Protein AF-A0A183C3S8-F1 (afdb_monomer)

Structure (mmCIF, N/CA/C/O backbone):
data_AF-A0A183C3S8-F1
#
_entry.id   AF-A0A183C3S8-F1
#
loop_
_atom_site.group_PDB
_atom_site.id
_atom_site.type_symbol
_atom_site.label_atom_id
_atom_site.label_alt_id
_atom_site.label_comp_id
_atom_site.label_asym_id
_atom_site.label_entity_id
_atom_site.label_seq_id
_atom_site.pdbx_PDB_ins_code
_atom_site.Cartn_x
_atom_site.Cartn_y
_atom_site.Cartn_z
_atom_site.occupancy
_atom_site.B_iso_or_equiv
_atom_site.auth_seq_id
_atom_site.auth_comp_id
_atom_site.auth_asym_id
_atom_site.auth_atom_id
_atom_site.pdbx_PDB_model_num
ATOM 1 N N . MET A 1 1 ? -1.248 0.452 21.141 1.00 73.44 1 MET A N 1
ATOM 2 C CA . MET A 1 1 ? -0.220 0.755 22.166 1.00 73.44 1 MET A CA 1
ATOM 3 C C . MET A 1 1 ? 0.643 1.955 21.796 1.00 73.44 1 MET A C 1
ATOM 5 O O . MET A 1 1 ? 0.656 2.902 22.561 1.00 73.44 1 MET A O 1
ATOM 9 N N . ARG A 1 2 ? 1.291 1.990 20.622 1.00 89.81 2 ARG A N 1
ATOM 10 C CA . ARG A 1 2 ? 2.236 3.071 20.275 1.00 89.81 2 ARG A CA 1
ATOM 11 C C . ARG A 1 2 ? 1.658 4.494 20.314 1.00 89.81 2 ARG A C 1
ATOM 13 O O . ARG A 1 2 ? 2.317 5.399 20.800 1.00 89.81 2 ARG A O 1
ATOM 20 N N . LEU A 1 3 ? 0.404 4.687 19.894 1.00 92.38 3 LEU A N 1
ATOM 21 C CA . LEU A 1 3 ? -0.279 5.982 20.038 1.00 92.38 3 LEU A CA 1
ATOM 22 C C . LEU A 1 3 ? -0.430 6.412 21.507 1.00 92.38 3 LEU A C 1
ATOM 24 O O . LEU A 1 3 ? -0.203 7.570 21.836 1.00 92.38 3 LEU A O 1
ATOM 28 N N . ALA A 1 4 ? -0.769 5.475 22.396 1.00 92.44 4 ALA A N 1
ATOM 29 C CA . ALA A 1 4 ? -0.865 5.747 23.827 1.00 92.44 4 ALA A CA 1
ATOM 30 C C . ALA A 1 4 ? 0.505 6.088 24.436 1.00 92.44 4 ALA A C 1
ATOM 32 O O . ALA A 1 4 ? 0.575 6.895 25.357 1.00 92.44 4 ALA A O 1
ATOM 33 N N . GLU A 1 5 ? 1.591 5.504 23.922 1.00 91.81 5 GLU A N 1
ATOM 34 C CA . GLU A 1 5 ? 2.956 5.861 24.326 1.00 91.81 5 GLU A CA 1
ATOM 35 C C . GLU A 1 5 ? 3.331 7.280 23.871 1.00 91.81 5 GLU A C 1
ATOM 37 O O . GLU A 1 5 ? 3.837 8.054 24.681 1.00 91.81 5 GLU A O 1
ATOM 42 N N . GLU A 1 6 ? 3.025 7.655 22.623 1.00 92.81 6 GLU A N 1
ATOM 43 C CA . GLU A 1 6 ? 3.259 9.016 22.103 1.00 92.81 6 GLU A CA 1
ATOM 44 C C . GLU A 1 6 ? 2.486 10.082 22.896 1.00 92.81 6 GLU A C 1
ATOM 46 O O . GLU A 1 6 ? 3.016 11.157 23.180 1.00 92.81 6 GLU A O 1
ATOM 51 N N . LEU A 1 7 ? 1.256 9.764 23.313 1.00 94.25 7 LEU A N 1
ATOM 52 C CA . LEU A 1 7 ? 0.418 10.624 24.157 1.00 94.25 7 LEU A CA 1
ATOM 53 C C . LEU A 1 7 ? 0.738 10.516 25.656 1.00 94.25 7 LEU A C 1
ATOM 55 O O . LEU A 1 7 ? 0.075 11.148 26.470 1.00 94.25 7 LEU A O 1
ATOM 59 N N . LYS A 1 8 ? 1.748 9.723 26.045 1.00 92.88 8 LYS A N 1
ATOM 60 C CA . LYS A 1 8 ? 2.129 9.476 27.450 1.00 92.88 8 LYS A CA 1
ATOM 61 C C . LYS A 1 8 ? 0.983 8.950 28.328 1.00 92.88 8 LYS A C 1
ATOM 63 O O . LYS A 1 8 ? 1.015 9.096 29.546 1.00 92.88 8 LYS A O 1
ATOM 68 N N . CYS A 1 9 ? 0.004 8.293 27.715 1.00 91.06 9 CYS A N 1
ATOM 69 C CA . CYS A 1 9 ? -1.118 7.648 28.391 1.00 91.06 9 CYS A CA 1
ATOM 70 C C . CYS A 1 9 ? -0.810 6.216 28.830 1.00 91.06 9 CYS A C 1
ATOM 72 O O . CYS A 1 9 ? -1.570 5.627 29.592 1.00 91.06 9 CYS A O 1
ATOM 74 N N . PHE A 1 10 ? 0.289 5.633 28.345 1.00 85.81 10 PHE A N 1
ATOM 75 C CA . PHE A 1 10 ? 0.687 4.283 28.715 1.00 85.81 10 PHE A CA 1
ATOM 76 C C . PHE A 1 10 ? 1.585 4.280 29.958 1.00 85.81 10 PHE A C 1
ATOM 78 O O . PHE A 1 10 ? 2.689 4.830 29.939 1.00 85.81 10 PHE A O 1
ATOM 85 N N . ASN A 1 11 ? 1.135 3.621 31.028 1.00 74.44 11 ASN A N 1
ATOM 86 C CA . ASN A 1 11 ? 1.899 3.490 32.263 1.00 74.44 11 ASN A CA 1
ATOM 87 C C . ASN A 1 11 ? 2.559 2.105 32.327 1.00 74.44 11 ASN A C 1
ATOM 89 O O . ASN A 1 11 ? 1.882 1.085 32.362 1.00 74.44 11 ASN A O 1
ATOM 93 N N . ARG A 1 12 ? 3.896 2.048 32.348 1.00 65.31 12 ARG A N 1
ATOM 94 C CA . ARG A 1 12 ? 4.651 0.774 32.355 1.00 65.31 12 ARG A CA 1
ATOM 95 C C . ARG A 1 12 ? 4.640 0.043 33.701 1.00 65.31 12 ARG A C 1
ATOM 97 O O . ARG A 1 12 ? 5.187 -1.052 33.796 1.00 65.31 12 ARG A O 1
ATOM 104 N N . ARG A 1 13 ? 4.092 0.660 34.751 1.00 62.53 13 ARG A N 1
ATOM 105 C CA . ARG A 1 13 ? 3.942 0.048 36.074 1.00 62.53 13 ARG A CA 1
ATOM 106 C C . ARG A 1 13 ? 2.496 -0.422 36.216 1.00 62.53 13 ARG A C 1
ATOM 108 O O . ARG A 1 13 ? 1.649 0.429 36.489 1.00 62.53 13 ARG A O 1
ATOM 115 N N . PRO A 1 14 ? 2.205 -1.718 36.019 1.00 59.47 14 PRO A N 1
ATOM 116 C CA . PRO A 1 14 ? 0.858 -2.217 36.230 1.00 59.47 14 PRO A CA 1
ATOM 117 C C . PRO A 1 14 ? 0.501 -2.020 37.705 1.00 59.47 14 PRO A C 1
ATOM 119 O O . PRO A 1 14 ? 1.239 -2.432 38.605 1.00 59.47 14 PRO A O 1
ATOM 122 N N . SER A 1 15 ? -0.611 -1.333 37.958 1.00 59.09 15 SER A N 1
ATOM 123 C CA . SER A 1 15 ? -1.287 -1.472 39.250 1.00 59.09 15 SER A CA 1
ATOM 124 C C . SER A 1 15 ? -1.858 -2.891 39.332 1.00 59.09 15 SER A C 1
ATOM 126 O O . SER A 1 15 ? -2.007 -3.542 38.303 1.00 59.09 15 SER A O 1
ATOM 128 N N . ALA A 1 16 ? -2.190 -3.389 40.522 1.00 61.88 16 ALA A N 1
ATOM 129 C CA . ALA A 1 16 ? -2.772 -4.723 40.723 1.00 61.88 16 ALA A CA 1
ATOM 130 C C . ALA A 1 16 ? -4.208 -4.878 40.154 1.00 61.88 16 ALA A C 1
ATOM 132 O O . ALA A 1 16 ? -5.024 -5.606 40.716 1.00 61.88 16 ALA A O 1
ATOM 133 N N . ASN A 1 17 ? -4.527 -4.171 39.069 1.00 60.00 17 ASN A N 1
ATOM 134 C CA . ASN A 1 17 ? -5.831 -4.114 38.439 1.00 60.00 17 ASN A CA 1
ATOM 135 C C . ASN A 1 17 ? -5.893 -5.032 37.217 1.00 60.00 17 ASN A C 1
ATOM 137 O O . ASN A 1 17 ? -4.898 -5.340 36.562 1.00 60.00 17 ASN A O 1
ATOM 141 N N . THR A 1 18 ? -7.110 -5.459 36.909 1.00 70.75 18 THR A N 1
ATOM 142 C CA . THR A 1 18 ? -7.441 -6.310 35.768 1.00 70.75 18 THR A CA 1
ATOM 143 C C . THR A 1 18 ? -7.119 -5.594 34.448 1.00 70.75 18 THR A C 1
ATOM 145 O O . THR A 1 18 ? -7.329 -4.391 34.330 1.00 70.75 18 THR A O 1
ATOM 148 N N . PHE A 1 19 ? -6.696 -6.328 33.414 1.00 72.31 19 PHE A N 1
ATOM 149 C CA . PHE A 1 19 ? -6.372 -5.813 32.066 1.00 72.31 19 PHE A CA 1
ATOM 150 C C . PHE A 1 19 ? -7.414 -4.834 31.467 1.00 72.31 19 PHE A C 1
ATOM 152 O O . PHE A 1 19 ? -7.069 -3.892 30.746 1.00 72.31 19 PHE A O 1
ATOM 159 N N . MET A 1 20 ? -8.699 -5.032 31.780 1.00 74.88 20 MET A N 1
ATOM 160 C CA . MET A 1 20 ? -9.782 -4.149 31.329 1.00 74.88 20 MET A CA 1
ATOM 161 C C . MET A 1 20 ? -9.708 -2.750 31.956 1.00 74.88 20 MET A C 1
ATOM 163 O O . MET A 1 20 ? -9.948 -1.763 31.261 1.00 74.88 20 MET A O 1
ATOM 167 N N . ASP A 1 21 ? -9.320 -2.644 33.228 1.00 78.94 21 ASP A N 1
ATOM 168 C CA . ASP A 1 21 ? -9.188 -1.355 33.912 1.00 78.94 21 ASP A CA 1
ATOM 169 C C . ASP A 1 21 ? -8.017 -0.547 33.347 1.00 78.94 21 ASP A C 1
ATOM 171 O O . ASP A 1 21 ? -8.135 0.665 33.168 1.00 78.94 21 ASP A O 1
ATOM 175 N N . GLU A 1 22 ? -6.910 -1.209 32.998 1.00 80.94 22 GLU A N 1
ATOM 176 C CA . GLU A 1 22 ? -5.764 -0.556 32.352 1.00 80.94 22 GLU A CA 1
ATOM 177 C C . GLU A 1 22 ? -6.147 0.016 30.982 1.00 80.94 22 GLU A C 1
ATOM 179 O O . GLU A 1 22 ? -5.831 1.165 30.667 1.00 80.94 22 GLU A O 1
ATOM 184 N N . SER A 1 23 ? -6.899 -0.749 30.185 1.00 85.81 23 SER A N 1
ATOM 185 C CA . SER A 1 23 ? -7.373 -0.299 28.872 1.00 85.81 23 SER A CA 1
ATOM 186 C C . SER A 1 23 ? -8.316 0.903 28.988 1.00 85.81 23 SER A C 1
ATOM 188 O O . SER A 1 23 ? -8.181 1.870 28.236 1.00 85.81 23 SER A O 1
ATOM 190 N N . LEU A 1 24 ? -9.234 0.894 29.961 1.00 88.12 24 LEU A N 1
ATOM 191 C CA . LEU A 1 24 ? -10.144 2.017 30.214 1.00 88.12 24 LEU A CA 1
ATOM 192 C C . LEU A 1 24 ? -9.408 3.275 30.690 1.00 88.12 24 LEU A C 1
ATOM 194 O O . LEU A 1 24 ? -9.767 4.378 30.279 1.00 88.12 24 LEU A O 1
ATOM 198 N N . GLN A 1 25 ? -8.373 3.134 31.521 1.00 88.69 25 GLN A N 1
ATOM 199 C CA . GLN A 1 25 ? -7.540 4.263 31.949 1.00 88.69 25 GLN A CA 1
ATOM 200 C C . GLN A 1 25 ? -6.788 4.888 30.772 1.00 88.69 25 GLN A C 1
ATOM 202 O O . GLN A 1 25 ? -6.803 6.110 30.613 1.00 88.69 25 GLN A O 1
ATOM 207 N N . VAL A 1 26 ? -6.187 4.059 29.912 1.00 90.75 26 VAL A N 1
ATOM 208 C CA . VAL A 1 26 ? -5.515 4.528 28.693 1.00 90.75 26 VAL A CA 1
ATOM 209 C C . VAL A 1 26 ? -6.500 5.264 27.784 1.00 90.75 26 VAL A C 1
ATOM 211 O O . VAL A 1 26 ? -6.182 6.347 27.297 1.00 90.75 26 VAL A O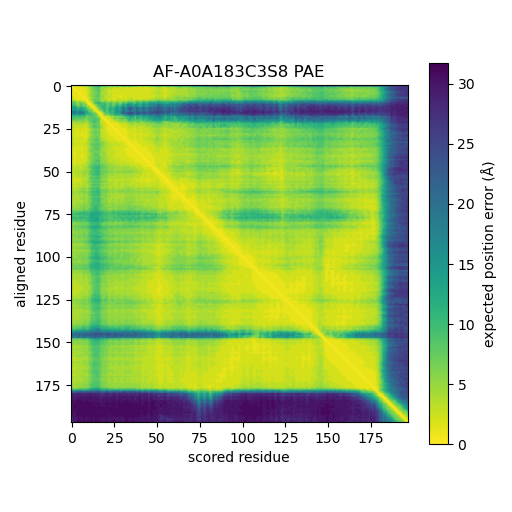 1
ATOM 214 N N . LEU A 1 27 ? -7.704 4.719 27.582 1.00 91.94 27 LEU A N 1
ATOM 215 C CA . LEU A 1 27 ? -8.729 5.350 26.748 1.00 91.94 27 LEU A CA 1
ATOM 216 C C . LEU A 1 27 ? -9.176 6.704 27.300 1.00 91.94 27 LEU A C 1
ATOM 218 O O . LEU A 1 27 ? -9.222 7.667 26.538 1.00 91.94 27 LEU A O 1
ATOM 222 N N . ARG A 1 28 ? -9.443 6.803 28.607 1.00 92.94 28 ARG A N 1
ATOM 223 C CA . ARG A 1 28 ? -9.804 8.079 29.248 1.00 92.94 28 ARG A CA 1
ATOM 224 C C . ARG A 1 28 ? -8.705 9.121 29.078 1.00 92.94 28 ARG A C 1
ATOM 226 O O . ARG A 1 28 ? -8.990 10.226 28.638 1.00 92.94 28 ARG A O 1
ATOM 233 N N . CYS A 1 29 ? -7.449 8.744 29.315 1.00 93.44 29 CYS A N 1
ATOM 234 C CA . CYS A 1 29 ? -6.318 9.645 29.099 1.00 93.44 29 CYS A CA 1
ATOM 235 C C . CYS A 1 29 ? -6.229 10.128 27.644 1.00 93.44 29 CYS A C 1
ATOM 237 O O . CYS A 1 29 ? -5.996 11.308 27.394 1.00 93.44 29 CYS A O 1
ATOM 239 N N . ILE A 1 30 ? -6.435 9.246 26.659 1.00 94.38 30 ILE A N 1
ATOM 240 C CA . ILE A 1 30 ? -6.435 9.652 25.245 1.00 94.38 30 ILE A CA 1
ATOM 241 C C . ILE A 1 30 ? -7.593 10.620 24.962 1.00 94.38 30 ILE A C 1
ATOM 243 O O . ILE A 1 30 ? -7.392 11.601 24.254 1.00 94.38 30 ILE A O 1
ATOM 247 N N . GLN A 1 31 ? -8.775 10.376 25.531 1.00 94.38 31 GLN A N 1
ATOM 248 C CA . GLN A 1 31 ? -9.960 11.229 25.367 1.00 94.38 31 GLN A CA 1
ATOM 249 C C . GLN A 1 31 ? -9.818 12.614 26.019 1.00 94.38 31 GLN A C 1
ATOM 251 O O . GLN A 1 31 ? -10.474 13.554 25.583 1.00 94.38 31 G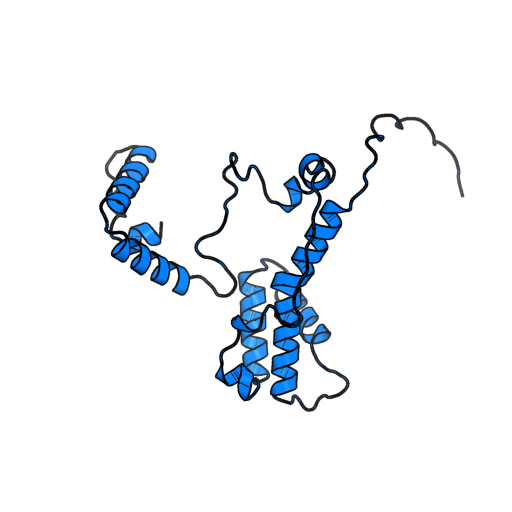LN A O 1
ATOM 256 N N . GLU A 1 32 ? -8.965 12.760 27.034 1.00 95.94 32 GLU A N 1
ATOM 257 C CA . GLU A 1 32 ? -8.669 14.050 27.677 1.00 95.94 32 GLU A CA 1
ATOM 258 C C . GLU A 1 32 ? -7.751 14.952 26.832 1.00 95.94 32 GLU A C 1
ATOM 260 O O . GLU A 1 32 ? -7.666 16.159 27.071 1.00 95.94 32 GLU A O 1
ATOM 265 N N . HIS A 1 33 ? -7.060 14.397 25.832 1.00 96.44 33 HIS A N 1
ATOM 266 C CA . HIS A 1 33 ? -6.201 15.171 24.940 1.00 96.44 33 HIS A CA 1
ATOM 267 C C . HIS A 1 33 ? -7.008 15.944 23.889 1.00 96.44 33 HIS A C 1
ATOM 269 O O . HIS A 1 33 ? -8.022 15.477 23.377 1.00 96.44 33 HIS A O 1
ATOM 275 N N . SER A 1 34 ? -6.511 17.121 23.493 1.00 97.19 34 SER A N 1
ATOM 276 C CA . SER A 1 34 ? -7.111 17.886 22.397 1.00 97.19 34 SER A CA 1
ATOM 277 C C . SER A 1 34 ? -6.955 17.174 21.050 1.00 97.19 34 SER A C 1
ATOM 279 O O . SER A 1 34 ? -5.950 16.502 20.796 1.00 97.19 34 SER A O 1
ATOM 281 N N . GLU A 1 35 ? -7.907 17.398 20.141 1.00 95.12 35 GLU A N 1
ATOM 282 C CA . GLU A 1 35 ? -7.898 16.831 18.783 1.00 95.12 35 GLU A CA 1
ATOM 283 C C . GLU A 1 35 ? -6.582 17.102 18.041 1.00 95.12 35 GLU A C 1
ATOM 285 O O . GLU A 1 35 ? -6.032 16.218 17.386 1.00 95.12 35 GLU A O 1
ATOM 290 N N . GLN A 1 36 ? -6.029 18.311 18.194 1.00 96.25 36 GLN A N 1
ATOM 291 C CA . GLN A 1 36 ? -4.752 18.692 17.587 1.00 96.25 36 GLN A CA 1
ATOM 292 C C . GLN A 1 36 ? -3.589 17.838 18.102 1.00 96.25 36 GLN A C 1
ATOM 294 O O . GLN A 1 36 ? -2.719 17.441 17.322 1.00 96.25 36 GLN A O 1
ATOM 299 N N . ASN A 1 37 ? -3.567 17.538 19.404 1.00 96.38 37 ASN A N 1
ATOM 300 C CA . ASN A 1 37 ? -2.505 16.730 19.990 1.00 96.38 37 ASN A CA 1
ATOM 301 C C . ASN A 1 37 ? -2.633 15.262 19.562 1.00 96.38 37 ASN A C 1
ATOM 303 O O . ASN A 1 37 ? -1.649 14.654 19.142 1.00 96.38 37 ASN A O 1
ATOM 307 N N . VAL A 1 38 ? -3.858 14.726 19.564 1.00 95.69 38 VAL A N 1
ATOM 308 C CA . VAL A 1 38 ? -4.137 13.365 19.079 1.00 95.69 38 VAL A CA 1
ATOM 309 C C . VAL A 1 38 ? -3.768 13.223 17.603 1.00 95.69 38 VAL A C 1
ATOM 311 O O . VAL A 1 38 ? -3.077 12.274 17.244 1.00 95.69 38 VAL A O 1
ATOM 314 N N . SER A 1 39 ? -4.149 14.184 16.759 1.00 95.56 39 SER A N 1
ATOM 315 C CA . SER A 1 39 ? -3.801 14.195 15.334 1.00 95.56 39 SER A CA 1
ATOM 316 C C . SER A 1 39 ? -2.286 14.253 15.119 1.00 95.56 39 SER A C 1
ATOM 318 O O . SER A 1 39 ? -1.721 13.446 14.379 1.00 95.56 39 SER A O 1
ATOM 320 N N . THR A 1 40 ? -1.587 15.132 15.843 1.00 96.44 40 THR A N 1
ATOM 321 C CA . THR A 1 40 ? -0.121 15.243 15.761 1.00 96.44 40 THR A CA 1
ATOM 322 C C . THR A 1 40 ? 0.566 13.940 16.178 1.00 96.44 40 THR A C 1
ATOM 324 O O . THR A 1 40 ? 1.488 13.482 15.498 1.00 96.44 40 THR A O 1
ATOM 327 N N . ALA A 1 41 ? 0.114 13.313 17.266 1.00 95.81 41 ALA A N 1
ATOM 328 C CA . ALA A 1 41 ? 0.628 12.022 17.711 1.00 95.81 41 ALA A CA 1
ATOM 329 C C . ALA A 1 41 ? 0.322 10.909 16.694 1.00 95.81 41 ALA A C 1
ATOM 331 O O . ALA A 1 41 ? 1.212 10.133 16.344 1.00 95.81 41 ALA A O 1
ATOM 332 N N . ALA A 1 42 ? -0.894 10.868 16.146 1.00 95.31 42 ALA A N 1
ATOM 333 C CA . ALA A 1 42 ? -1.287 9.910 15.118 1.00 95.31 42 ALA A CA 1
ATOM 334 C C . ALA A 1 42 ? -0.420 10.040 13.856 1.00 95.31 42 ALA A C 1
ATOM 336 O O . ALA A 1 42 ? 0.064 9.030 13.345 1.00 95.31 42 ALA A O 1
ATOM 337 N N . HIS A 1 43 ? -0.125 11.261 13.401 1.00 94.69 43 HIS A N 1
ATOM 338 C CA . HIS A 1 43 ? 0.785 11.498 12.279 1.00 94.69 43 HIS A CA 1
ATOM 339 C C . HIS A 1 43 ? 2.205 10.987 12.541 1.00 94.69 43 HIS A C 1
ATOM 341 O O . HIS A 1 43 ? 2.825 10.425 11.636 1.00 94.69 43 HIS A O 1
ATOM 347 N N . ARG A 1 44 ? 2.723 11.123 13.767 1.00 94.69 44 ARG A N 1
ATOM 348 C CA . ARG A 1 44 ? 4.032 10.558 14.137 1.00 94.69 44 ARG A CA 1
ATOM 349 C C . ARG A 1 44 ? 4.017 9.036 14.102 1.00 94.69 44 ARG A C 1
ATOM 351 O O . ARG A 1 44 ? 4.926 8.439 13.531 1.00 94.69 44 ARG A O 1
ATOM 358 N N . VAL A 1 45 ? 2.969 8.414 14.646 1.00 94.69 45 VAL A N 1
ATOM 359 C CA . VAL A 1 45 ? 2.802 6.953 14.594 1.00 94.69 45 VAL A CA 1
ATOM 360 C C . VAL A 1 45 ? 2.712 6.472 13.146 1.00 94.69 45 VAL A C 1
ATOM 362 O O . VAL A 1 45 ? 3.407 5.528 12.781 1.00 94.69 45 VAL A O 1
ATOM 365 N N . ALA A 1 46 ? 1.920 7.147 12.311 1.00 92.75 46 ALA A N 1
ATOM 366 C CA . ALA A 1 46 ? 1.790 6.832 10.892 1.00 92.75 46 ALA A CA 1
ATOM 367 C C . ALA A 1 46 ? 3.121 6.978 10.139 1.00 92.75 46 ALA A C 1
ATOM 369 O O . ALA A 1 46 ? 3.487 6.096 9.370 1.00 92.75 46 ALA A O 1
ATOM 370 N N . SER A 1 47 ? 3.887 8.035 10.420 1.00 90.94 47 SER A N 1
ATOM 37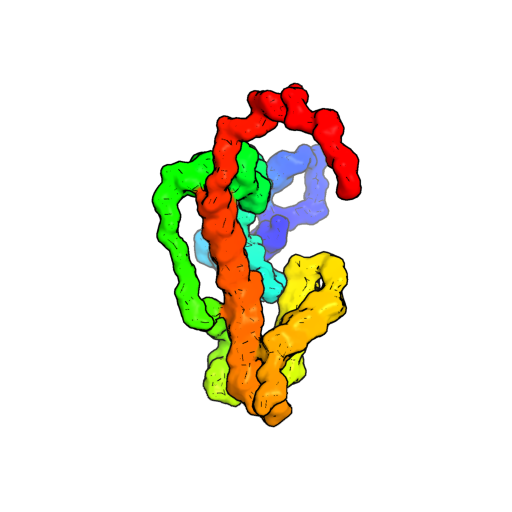1 C CA . SER A 1 47 ? 5.204 8.262 9.806 1.00 90.94 47 SER A CA 1
ATOM 372 C C . SER A 1 47 ? 6.262 7.249 10.259 1.00 90.94 47 SER A C 1
ATOM 374 O O . SER A 1 47 ? 7.213 6.983 9.531 1.00 90.94 47 SER A O 1
ATOM 376 N N . ALA A 1 48 ? 6.109 6.680 11.458 1.00 92.25 48 ALA A N 1
ATOM 377 C CA . ALA A 1 48 ? 6.979 5.629 11.983 1.00 92.25 48 ALA A CA 1
ATOM 378 C C . ALA A 1 48 ? 6.565 4.213 11.536 1.00 92.25 48 ALA A C 1
ATOM 380 O O . ALA A 1 48 ? 7.270 3.249 11.850 1.00 92.25 48 ALA A O 1
ATOM 381 N N . SER A 1 49 ? 5.428 4.071 10.844 1.00 91.12 49 SER A N 1
ATOM 382 C CA . SER A 1 49 ? 4.974 2.795 10.291 1.00 91.12 49 SER A CA 1
ATOM 383 C C . SER A 1 49 ? 5.975 2.278 9.255 1.00 91.12 49 SER A C 1
ATOM 385 O O . SER A 1 49 ? 6.514 3.072 8.475 1.00 91.12 49 SER A O 1
ATOM 387 N N . PRO A 1 50 ? 6.235 0.960 9.197 1.00 91.94 50 PRO A N 1
ATOM 388 C CA . PRO A 1 50 ? 7.000 0.391 8.100 1.00 91.94 50 PRO A CA 1
ATOM 389 C C . PRO A 1 50 ? 6.389 0.776 6.747 1.00 91.94 50 PRO A C 1
ATOM 391 O O . PRO A 1 50 ? 5.171 0.795 6.576 1.00 91.94 50 PRO A O 1
ATOM 394 N N . THR A 1 51 ? 7.244 1.066 5.766 1.00 91.44 51 THR A N 1
ATOM 395 C CA 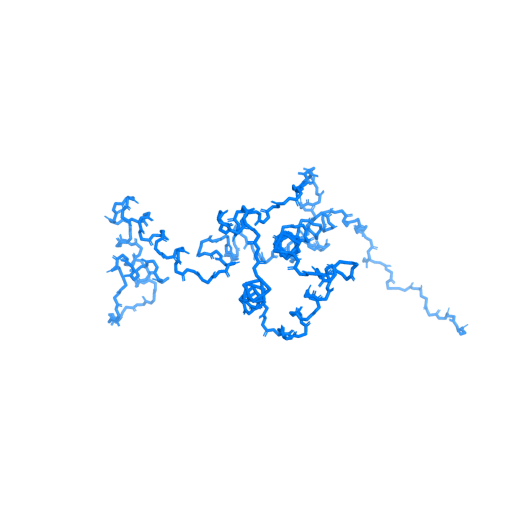. THR A 1 51 ? 6.812 1.426 4.409 1.00 91.44 51 THR A CA 1
ATOM 396 C C . THR A 1 51 ? 5.872 0.363 3.834 1.00 91.44 51 THR A C 1
ATOM 398 O O . THR A 1 51 ? 6.107 -0.829 4.035 1.00 91.44 51 THR A O 1
ATOM 401 N N . PHE A 1 52 ? 4.851 0.799 3.090 1.00 92.56 52 PHE A N 1
ATOM 402 C CA . PHE A 1 52 ? 3.796 -0.038 2.494 1.00 92.56 52 PHE A CA 1
ATOM 403 C C . PHE A 1 52 ? 2.785 -0.642 3.483 1.00 92.56 52 PHE A C 1
ATOM 405 O O . PHE A 1 52 ? 1.892 -1.362 3.051 1.00 92.56 52 PHE A O 1
ATOM 412 N N . LEU A 1 53 ? 2.879 -0.322 4.779 1.00 91.88 53 LEU A N 1
ATOM 413 C CA . LEU A 1 53 ? 1.887 -0.696 5.787 1.00 91.88 53 LEU A CA 1
ATOM 414 C C . LEU A 1 53 ? 1.211 0.545 6.374 1.00 91.88 53 LEU A C 1
ATOM 416 O O . LEU A 1 53 ? 1.858 1.555 6.665 1.00 91.88 53 LEU A O 1
ATOM 420 N N . SER A 1 54 ? -0.091 0.439 6.616 1.00 91.25 54 SER A N 1
ATOM 421 C CA . SER A 1 54 ? -0.873 1.478 7.284 1.00 91.25 54 SER A CA 1
ATOM 422 C C . SER A 1 54 ? -0.808 1.312 8.801 1.00 91.25 54 SER A C 1
ATOM 424 O O . SER A 1 54 ? -1.063 0.228 9.318 1.00 91.25 54 SER A O 1
ATOM 426 N N . ALA A 1 55 ? -0.527 2.396 9.530 1.00 92.62 55 ALA A N 1
ATOM 427 C CA . ALA A 1 55 ? -0.606 2.392 10.996 1.00 92.62 55 ALA A CA 1
ATOM 428 C C . ALA A 1 55 ? -2.048 2.288 11.514 1.00 92.62 55 ALA A C 1
ATOM 430 O O . ALA A 1 55 ? -2.288 1.726 12.581 1.00 92.62 55 ALA A O 1
ATOM 431 N N . PHE A 1 56 ? -2.992 2.851 10.758 1.00 93.12 56 PHE A N 1
ATOM 432 C CA . PHE A 1 56 ? -4.419 2.833 11.047 1.00 93.12 56 PHE A CA 1
ATOM 433 C C . PHE A 1 56 ? -5.140 2.280 9.821 1.00 93.12 56 PHE A C 1
ATOM 435 O O . PHE A 1 56 ? -5.042 2.845 8.732 1.00 93.12 56 PHE A O 1
ATOM 442 N N . ALA A 1 57 ? -5.814 1.150 9.992 1.00 92.44 57 ALA A N 1
ATOM 443 C CA . ALA A 1 57 ? -6.537 0.443 8.945 1.00 92.44 57 ALA A CA 1
ATOM 444 C C . ALA A 1 57 ? -7.730 -0.296 9.568 1.00 92.44 57 ALA A C 1
ATOM 446 O O . ALA A 1 57 ? -7.735 -0.501 10.787 1.00 92.44 57 ALA A O 1
ATOM 447 N N . PRO A 1 58 ? -8.726 -0.710 8.766 1.00 94.38 58 PRO A N 1
ATOM 448 C CA . PRO A 1 58 ? -9.757 -1.628 9.232 1.00 94.38 58 PRO A CA 1
ATOM 449 C C . PRO A 1 58 ? -9.133 -2.876 9.870 1.00 94.38 58 PRO A C 1
ATOM 451 O O . PRO A 1 58 ? -8.167 -3.433 9.344 1.00 94.38 58 PRO A O 1
ATOM 454 N N . ILE A 1 59 ? -9.688 -3.306 11.001 1.00 94.56 59 ILE A N 1
ATOM 455 C CA . ILE A 1 59 ? -9.249 -4.496 11.738 1.00 94.56 59 ILE A CA 1
ATOM 456 C C . ILE A 1 59 ? -10.351 -5.548 11.714 1.00 94.56 59 ILE A C 1
ATOM 458 O O . ILE A 1 59 ? -11.523 -5.196 11.660 1.00 94.56 59 ILE A O 1
ATOM 462 N N . VAL A 1 60 ? -9.976 -6.825 11.789 1.00 95.81 60 VAL A N 1
ATOM 463 C CA . VAL A 1 60 ? -10.935 -7.916 12.000 1.00 95.81 60 VAL A CA 1
ATOM 464 C C . VAL A 1 60 ? -11.360 -7.888 13.469 1.00 95.81 60 VAL A C 1
ATOM 466 O O . VAL A 1 60 ? -10.625 -8.354 14.338 1.00 95.81 60 VAL A O 1
ATOM 469 N N . ASP A 1 61 ? -12.509 -7.276 13.748 1.00 93.88 61 ASP A N 1
ATOM 470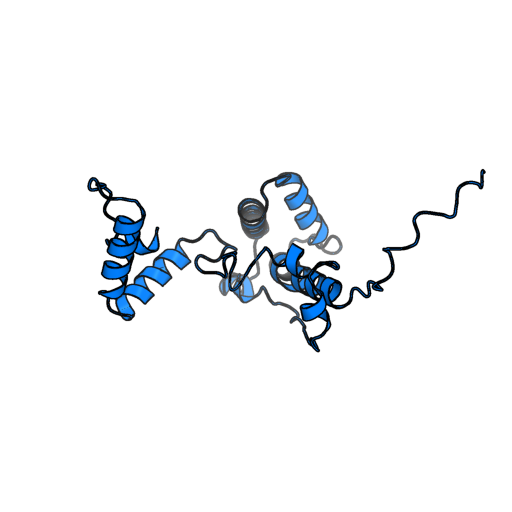 C CA . ASP A 1 61 ? -13.042 -7.062 15.100 1.00 93.88 61 ASP A CA 1
ATOM 471 C C . ASP A 1 61 ? -14.103 -8.098 15.509 1.00 93.88 61 ASP A C 1
ATOM 473 O O . ASP A 1 61 ? -14.515 -8.137 16.669 1.00 93.88 61 ASP A O 1
ATOM 477 N N . GLY A 1 62 ? -14.548 -8.940 14.570 1.00 94.81 62 GLY A N 1
ATOM 478 C CA . GLY A 1 62 ? -15.610 -9.920 14.807 1.00 94.81 62 GLY A CA 1
ATOM 479 C C . GLY A 1 62 ? -17.025 -9.327 14.796 1.00 94.81 62 GLY A C 1
ATOM 480 O O . GLY A 1 62 ? -17.980 -10.067 15.018 1.00 94.81 62 GLY A O 1
ATOM 481 N N . GLN A 1 63 ? -17.174 -8.021 14.549 1.00 92.19 63 GLN A N 1
ATOM 482 C CA . GLN A 1 63 ? -18.453 -7.305 14.580 1.00 92.19 63 GLN A CA 1
ATOM 483 C C . GLN A 1 63 ? -18.722 -6.584 13.258 1.00 92.19 63 GLN A C 1
ATOM 485 O O . GLN A 1 63 ? -19.581 -7.020 12.494 1.00 92.19 63 GLN A O 1
ATOM 490 N N . ILE A 1 64 ? -17.993 -5.497 12.977 1.00 92.44 64 ILE A N 1
ATOM 491 C CA . ILE A 1 64 ? -18.137 -4.728 11.733 1.00 92.44 64 ILE A CA 1
ATOM 492 C C . ILE A 1 64 ? -17.397 -5.438 10.601 1.00 92.44 64 ILE A C 1
ATOM 494 O O . ILE A 1 64 ? -17.923 -5.580 9.498 1.00 92.44 64 ILE A O 1
ATOM 498 N N . VAL A 1 65 ? -16.182 -5.911 10.879 1.00 93.50 65 VAL A N 1
ATOM 499 C CA . VAL A 1 65 ? -15.387 -6.738 9.972 1.00 93.50 65 VAL A CA 1
ATOM 500 C C . VAL A 1 65 ? -15.242 -8.105 10.640 1.00 93.50 65 VAL A C 1
ATOM 502 O O . VAL A 1 65 ? -14.290 -8.345 11.391 1.00 93.50 65 VAL A O 1
ATOM 505 N N . PRO A 1 66 ? -16.204 -9.018 10.413 1.00 92.88 66 PRO A N 1
ATOM 506 C CA . PRO A 1 66 ? -16.273 -10.265 11.164 1.00 92.88 66 PRO A CA 1
ATOM 507 C C . PRO A 1 66 ? -15.118 -11.224 10.857 1.00 92.88 66 PRO A C 1
ATOM 509 O O . PRO A 1 66 ? -14.768 -12.050 11.697 1.00 92.88 66 PRO A O 1
ATOM 512 N N . ASN A 1 67 ? -14.518 -11.135 9.667 1.00 94.56 67 ASN A N 1
ATOM 513 C CA . ASN A 1 67 ? -13.373 -11.952 9.269 1.00 94.56 67 ASN A CA 1
ATOM 514 C C . ASN A 1 67 ? -12.536 -11.245 8.188 1.00 94.56 67 ASN A C 1
ATOM 516 O O . ASN A 1 67 ? -12.892 -10.170 7.706 1.00 94.56 67 ASN A O 1
ATOM 520 N N . HIS A 1 68 ? -11.425 -11.854 7.778 1.00 93.19 68 HIS A N 1
ATOM 521 C CA . HIS A 1 68 ? -10.617 -11.371 6.668 1.00 93.19 68 HIS A CA 1
ATOM 522 C C . HIS A 1 68 ? -11.429 -11.297 5.361 1.00 93.19 68 HIS A C 1
ATOM 524 O O . HIS A 1 68 ? -12.152 -12.247 5.045 1.00 93.19 68 HIS A O 1
ATOM 530 N N . PRO A 1 69 ? -11.250 -10.239 4.542 1.00 91.94 69 PRO A N 1
ATOM 531 C CA . PRO A 1 69 ? -12.004 -10.056 3.299 1.00 91.94 69 PRO A CA 1
ATOM 532 C C . PRO A 1 69 ? -11.950 -11.248 2.336 1.00 91.94 69 PRO A C 1
ATOM 534 O O . PRO A 1 69 ? -12.962 -11.584 1.735 1.00 91.94 69 PRO A O 1
ATOM 537 N N . HIS A 1 70 ? -10.814 -11.949 2.238 1.00 89.88 70 HIS A N 1
ATOM 538 C CA . HIS A 1 70 ? -10.690 -13.131 1.373 1.00 89.88 70 HIS A CA 1
ATOM 539 C C . HIS A 1 70 ? -11.627 -14.284 1.780 1.00 89.88 70 HIS A C 1
ATOM 541 O O . HIS A 1 70 ? -12.058 -15.053 0.926 1.00 89.88 70 HIS A O 1
ATOM 547 N N . VAL A 1 71 ? -11.956 -14.402 3.073 1.00 91.38 71 VAL A N 1
ATOM 548 C CA . VAL A 1 71 ? -12.947 -15.367 3.573 1.00 91.38 71 VAL A CA 1
ATOM 549 C C . VAL A 1 71 ? -14.352 -14.829 3.342 1.00 91.38 71 VAL A C 1
ATOM 551 O O . VAL A 1 71 ? -15.215 -15.564 2.881 1.00 91.38 71 VAL A O 1
ATOM 554 N N . LEU A 1 72 ? -14.581 -13.545 3.632 1.00 91.19 72 LEU A N 1
ATOM 555 C CA . LEU A 1 72 ? -15.903 -12.927 3.506 1.00 91.19 72 LEU A CA 1
ATOM 556 C C . LEU A 1 72 ? -16.405 -12.883 2.061 1.00 91.19 72 LEU A C 1
ATOM 558 O O . LEU A 1 72 ? -17.601 -13.010 1.835 1.00 91.19 72 LEU A O 1
ATOM 562 N N . PHE A 1 73 ? -15.509 -12.725 1.089 1.00 90.75 73 PHE A N 1
ATOM 563 C CA . PHE A 1 73 ? -15.854 -12.669 -0.334 1.00 90.75 73 PHE A CA 1
ATOM 564 C C . PHE A 1 73 ? -15.780 -14.027 -1.030 1.00 90.75 73 PHE A C 1
ATOM 566 O O . PHE A 1 73 ? -15.968 -14.104 -2.243 1.00 90.75 73 PHE A O 1
ATOM 573 N N . ASN A 1 74 ? -15.516 -15.109 -0.293 1.00 87.38 74 ASN A N 1
ATOM 574 C CA . ASN A 1 74 ? -15.514 -16.438 -0.884 1.00 87.38 74 ASN A CA 1
ATOM 575 C C . ASN A 1 74 ? -16.931 -16.850 -1.329 1.00 87.38 74 ASN A C 1
ATOM 577 O O . ASN A 1 74 ? -17.939 -16.186 -1.059 1.00 87.38 74 ASN A O 1
ATOM 581 N N . ALA A 1 75 ? -17.026 -17.979 -2.020 1.00 83.56 75 ALA A N 1
ATOM 582 C CA . ALA A 1 75 ? -18.307 -18.422 -2.540 1.00 83.56 75 ALA A CA 1
ATOM 583 C C . ALA A 1 75 ? -19.327 -18.767 -1.434 1.00 83.56 75 ALA A C 1
ATOM 585 O O . ALA A 1 75 ? -20.505 -18.436 -1.568 1.00 83.56 75 ALA A O 1
ATOM 586 N N . GLN A 1 76 ? -18.864 -19.305 -0.302 1.00 84.38 76 GLN A N 1
ATOM 587 C CA . GLN A 1 76 ? -19.702 -19.718 0.827 1.00 84.38 76 GLN A CA 1
ATOM 588 C C . GLN A 1 76 ? -20.354 -18.544 1.580 1.00 84.38 76 GLN A C 1
ATOM 590 O O . GLN A 1 76 ? -21.519 -18.640 1.958 1.00 84.38 76 GLN A O 1
ATOM 595 N N . TYR A 1 77 ? -19.619 -17.454 1.817 1.00 85.56 77 TYR A N 1
ATOM 596 C CA . TYR A 1 77 ? -20.055 -16.342 2.676 1.00 85.56 77 TYR A CA 1
ATOM 597 C C . TYR A 1 77 ? -20.330 -15.043 1.908 1.00 85.56 77 TYR A C 1
ATOM 599 O O . TYR A 1 77 ? -21.020 -14.161 2.415 1.00 85.56 77 TYR A O 1
ATOM 607 N N . GLY A 1 78 ? -19.850 -14.932 0.668 1.00 86.38 78 GLY A N 1
ATOM 608 C CA . GLY A 1 78 ? -19.906 -13.706 -0.129 1.00 86.38 78 GLY A CA 1
ATOM 609 C C . GLY A 1 78 ? -21.223 -13.441 -0.854 1.00 86.38 78 GLY A C 1
ATOM 610 O O . GLY A 1 78 ? -21.223 -12.621 -1.764 1.00 86.38 78 GLY A O 1
ATOM 611 N N . ALA A 1 79 ? -22.330 -14.107 -0.506 1.00 88.06 79 ALA A N 1
ATOM 612 C CA . ALA A 1 79 ? -23.613 -13.930 -1.202 1.00 88.06 79 ALA A CA 1
ATOM 613 C C . ALA A 1 79 ? -24.059 -12.457 -1.214 1.00 88.06 79 ALA A C 1
ATOM 615 O O . ALA A 1 79 ? -24.235 -11.881 -2.281 1.00 88.06 79 ALA A O 1
ATOM 616 N N . LEU A 1 80 ? -24.070 -11.805 -0.045 1.00 87.12 80 LEU A N 1
ATOM 617 C CA . LEU A 1 80 ? -24.421 -10.385 0.069 1.00 87.12 80 LEU A CA 1
ATOM 618 C C . LEU A 1 80 ? -23.479 -9.472 -0.732 1.00 87.12 80 LEU A C 1
ATOM 620 O O . LEU A 1 80 ? -23.904 -8.451 -1.261 1.00 87.12 80 LEU A O 1
ATOM 624 N N . PHE A 1 81 ? -22.195 -9.830 -0.813 1.00 90.81 81 PHE A N 1
ATOM 625 C CA . PHE A 1 81 ? -21.226 -9.081 -1.610 1.00 90.81 81 PHE A CA 1
ATOM 626 C C . PHE A 1 81 ? -21.513 -9.202 -3.112 1.00 90.81 81 PHE A C 1
ATOM 628 O O . PHE A 1 81 ? -21.284 -8.245 -3.839 1.00 90.81 81 PHE A O 1
ATOM 635 N N . ARG A 1 82 ? -22.040 -10.337 -3.579 1.00 91.12 82 ARG A N 1
ATOM 636 C CA . ARG A 1 82 ? -22.404 -10.550 -4.989 1.00 91.12 82 ARG A CA 1
ATOM 637 C C . ARG A 1 82 ? -23.762 -9.957 -5.360 1.00 91.12 82 ARG A C 1
ATOM 639 O O . ARG A 1 82 ? -23.956 -9.586 -6.510 1.00 91.12 82 ARG A O 1
ATOM 646 N N . ASP A 1 83 ? -24.661 -9.819 -4.390 1.00 91.19 83 ASP A N 1
ATOM 647 C CA . ASP A 1 83 ? -26.005 -9.264 -4.596 1.00 91.19 83 ASP A CA 1
ATOM 648 C C . ASP A 1 83 ? -26.013 -7.738 -4.824 1.00 91.19 83 ASP A C 1
ATOM 650 O O . ASP A 1 83 ? -27.053 -7.169 -5.156 1.00 91.19 83 ASP A O 1
ATOM 654 N N . ILE A 1 84 ? -24.875 -7.058 -4.641 1.00 93.06 84 ILE A N 1
ATOM 655 C CA . ILE A 1 84 ? -24.740 -5.619 -4.890 1.00 93.06 84 ILE A CA 1
ATOM 656 C C . ILE A 1 84 ? -24.151 -5.336 -6.274 1.00 93.06 84 ILE A C 1
ATOM 658 O O . ILE A 1 84 ? -23.168 -5.954 -6.686 1.00 93.06 84 ILE A O 1
ATOM 662 N N . ASP A 1 85 ? -24.693 -4.329 -6.959 1.00 94.81 85 ASP A N 1
ATOM 663 C CA . ASP A 1 85 ? -24.092 -3.803 -8.184 1.00 94.81 85 ASP A CA 1
ATOM 664 C C . ASP A 1 85 ? -22.747 -3.133 -7.858 1.00 94.81 85 ASP A C 1
ATOM 666 O O . ASP A 1 85 ? -22.686 -2.131 -7.138 1.00 94.81 85 ASP A O 1
ATOM 670 N N . LEU A 1 86 ? -21.654 -3.679 -8.396 1.00 94.06 86 LEU A N 1
ATOM 671 C CA . LEU A 1 86 ? -20.296 -3.185 -8.175 1.00 94.06 86 LEU A CA 1
ATOM 672 C C . LEU A 1 86 ? -19.694 -2.646 -9.478 1.00 94.06 86 LEU A C 1
ATOM 674 O O . LEU A 1 86 ? -19.491 -3.383 -10.440 1.00 94.06 86 LEU A O 1
ATOM 678 N N . MET A 1 87 ? -19.322 -1.365 -9.479 1.00 95.88 87 MET A N 1
ATOM 679 C CA . MET A 1 87 ? -18.438 -0.779 -10.487 1.00 95.88 87 MET A CA 1
ATOM 680 C C . MET A 1 87 ? -17.115 -0.412 -9.822 1.00 95.88 87 MET A C 1
ATOM 682 O O . MET A 1 87 ? -17.084 0.397 -8.896 1.00 95.88 87 MET A O 1
ATOM 686 N N . ALA A 1 88 ? -16.017 -0.982 -10.307 1.00 95.69 88 ALA A N 1
ATOM 687 C CA . ALA A 1 88 ? -14.683 -0.655 -9.825 1.00 95.69 88 ALA A CA 1
ATOM 688 C C . ALA A 1 88 ? -13.687 -0.576 -10.987 1.00 95.69 88 ALA A C 1
ATOM 690 O O . ALA A 1 88 ? -13.889 -1.168 -12.048 1.00 95.69 88 ALA A O 1
ATOM 691 N N . GLY A 1 89 ? -12.610 0.179 -10.789 1.00 95.81 89 GLY A N 1
ATOM 692 C CA . GLY A 1 89 ? -11.596 0.431 -11.804 1.00 95.81 89 GLY A CA 1
ATOM 693 C C . GLY A 1 89 ? -10.304 0.954 -11.189 1.00 95.81 89 GLY A C 1
ATOM 694 O O . GLY A 1 89 ? -10.242 1.253 -9.998 1.00 95.81 89 GLY A O 1
ATOM 695 N N . THR A 1 90 ? -9.266 1.057 -12.014 1.00 96.38 90 THR A N 1
ATOM 696 C CA . THR A 1 90 ? -7.955 1.587 -11.623 1.00 96.38 90 THR A CA 1
ATOM 697 C C . THR A 1 90 ? -7.496 2.655 -12.614 1.00 96.38 90 THR A C 1
ATOM 699 O O . THR A 1 90 ? -8.082 2.838 -13.681 1.00 96.38 90 THR A O 1
ATOM 702 N N . VAL A 1 91 ? -6.437 3.369 -12.252 1.00 96.00 91 VAL A N 1
ATOM 703 C CA . VAL A 1 91 ? -5.755 4.345 -13.108 1.00 96.00 91 VAL A CA 1
ATOM 704 C C . VAL A 1 91 ? -4.459 3.744 -13.653 1.00 96.00 91 VAL A C 1
ATOM 706 O O . VAL A 1 91 ? -3.986 2.733 -13.147 1.00 96.00 91 VAL A O 1
ATOM 709 N N . LEU A 1 92 ? -3.845 4.379 -14.657 1.00 93.38 92 LEU A N 1
ATOM 710 C CA . LEU A 1 92 ? -2.613 3.864 -15.273 1.00 93.38 92 LEU A CA 1
ATOM 711 C C . LEU A 1 92 ? -1.437 3.766 -14.283 1.00 93.38 92 LEU A C 1
ATOM 713 O O . LEU A 1 92 ? -0.657 2.826 -14.349 1.00 93.38 92 LEU A O 1
ATOM 717 N N . ASN A 1 93 ? -1.305 4.736 -13.371 1.00 94.62 93 ASN A N 1
ATOM 718 C CA . ASN A 1 93 ? -0.181 4.831 -12.434 1.00 94.62 93 ASN A CA 1
ATOM 719 C C . ASN A 1 93 ? -0.666 5.106 -10.996 1.00 94.62 93 ASN A C 1
ATOM 721 O O . ASN A 1 93 ? -0.482 6.214 -10.473 1.00 94.62 93 ASN A O 1
ATOM 725 N N . PRO A 1 94 ? -1.301 4.128 -10.327 1.00 96.00 94 PRO A N 1
ATOM 726 C CA . PRO A 1 94 ? -1.882 4.345 -9.003 1.00 96.00 94 PRO A CA 1
ATOM 727 C C . PRO A 1 94 ? -0.796 4.543 -7.933 1.00 96.00 94 PRO A C 1
ATOM 729 O O . PRO A 1 94 ? -0.969 5.326 -7.001 1.00 96.00 94 PRO A O 1
ATOM 732 N N . ALA A 1 95 ? 0.377 3.937 -8.130 1.00 95.75 95 ALA A N 1
ATOM 733 C CA . ALA A 1 95 ? 1.524 4.022 -7.230 1.00 95.75 95 ALA A CA 1
ATOM 734 C C . ALA A 1 95 ? 2.382 5.296 -7.385 1.00 95.75 95 ALA A C 1
ATOM 736 O O . ALA A 1 95 ? 3.420 5.400 -6.734 1.00 95.75 95 ALA A O 1
ATOM 737 N N . HIS A 1 96 ? 1.991 6.273 -8.218 1.00 94.38 96 HIS A N 1
ATOM 738 C CA . HIS A 1 96 ? 2.821 7.465 -8.469 1.00 94.38 96 HIS A CA 1
ATOM 739 C C . HIS A 1 96 ? 3.168 8.239 -7.182 1.00 94.38 96 HIS A C 1
ATOM 741 O O . HIS A 1 96 ? 4.280 8.739 -7.046 1.00 94.38 96 HIS A O 1
ATOM 747 N N . HIS A 1 97 ? 2.238 8.287 -6.224 1.00 93.62 97 HIS A N 1
ATOM 748 C CA . HIS A 1 97 ? 2.372 9.006 -4.955 1.00 93.62 97 HIS A CA 1
ATOM 749 C C . HIS A 1 97 ? 3.352 8.347 -3.968 1.00 93.62 97 HIS A C 1
ATOM 751 O O . HIS A 1 97 ? 3.694 8.948 -2.953 1.00 93.62 97 HIS A O 1
ATOM 757 N N . LEU A 1 98 ? 3.799 7.116 -4.242 1.00 94.00 98 LEU A N 1
ATOM 758 C CA . LEU A 1 98 ? 4.768 6.395 -3.410 1.00 94.00 98 LEU A CA 1
ATOM 759 C C . LEU A 1 98 ? 6.221 6.774 -3.731 1.00 94.00 98 LEU A C 1
ATOM 761 O O . LEU A 1 98 ? 7.135 6.380 -3.004 1.00 94.00 98 LEU A O 1
ATOM 765 N N . LEU A 1 99 ? 6.451 7.499 -4.829 1.00 94.50 99 LEU A N 1
ATOM 766 C CA . LEU A 1 99 ? 7.776 7.926 -5.271 1.00 94.50 99 LEU A CA 1
ATOM 767 C C . LEU A 1 99 ? 8.027 9.386 -4.884 1.00 94.50 99 LEU A C 1
ATOM 769 O O . LEU A 1 99 ? 7.110 10.204 -4.835 1.00 94.50 99 LEU A O 1
ATOM 773 N N . ALA A 1 100 ? 9.293 9.731 -4.645 1.00 94.31 100 ALA A N 1
ATOM 774 C CA . ALA A 1 100 ? 9.670 11.118 -4.411 1.00 94.31 100 ALA A CA 1
ATOM 775 C C . ALA A 1 100 ? 9.550 11.939 -5.705 1.00 94.31 100 ALA A C 1
ATOM 777 O O . ALA A 1 100 ? 9.855 11.446 -6.792 1.00 94.31 100 ALA A O 1
ATOM 778 N N . ASN A 1 101 ? 9.191 13.220 -5.585 1.00 95.44 101 ASN A N 1
ATOM 779 C CA . ASN A 1 101 ? 9.052 14.125 -6.733 1.00 95.44 101 ASN A CA 1
ATOM 780 C C . ASN A 1 101 ? 10.319 14.195 -7.599 1.00 95.44 101 ASN A C 1
ATOM 782 O O . ASN A 1 101 ? 10.229 14.249 -8.822 1.00 95.44 101 ASN A O 1
ATOM 786 N N . GLU A 1 102 ? 11.499 14.147 -6.981 1.00 95.88 102 GLU A N 1
ATOM 787 C CA . GLU A 1 102 ? 12.771 14.124 -7.706 1.00 95.88 102 GLU A CA 1
ATOM 788 C C . GLU A 1 102 ? 12.901 12.878 -8.594 1.00 95.88 102 GLU A C 1
ATOM 790 O O . GLU A 1 102 ? 13.261 12.997 -9.765 1.00 95.88 102 GLU A O 1
ATOM 795 N N . ASP A 1 103 ? 12.524 11.702 -8.081 1.00 96.00 103 ASP A N 1
ATOM 796 C CA . ASP A 1 103 ? 12.556 10.455 -8.854 1.00 96.00 103 ASP A CA 1
ATOM 797 C C . ASP A 1 103 ? 11.526 10.473 -9.985 1.00 96.00 103 ASP A C 1
ATOM 799 O O . ASP A 1 103 ? 11.746 9.915 -11.062 1.00 96.00 103 ASP A O 1
ATOM 803 N N . LEU A 1 104 ? 10.386 11.134 -9.761 1.00 94.69 104 LEU A N 1
ATOM 804 C CA . LEU A 1 104 ? 9.364 11.316 -10.784 1.00 94.69 104 LEU A CA 1
ATOM 805 C C . LEU A 1 104 ? 9.871 12.177 -11.943 1.00 94.69 104 LEU A C 1
ATOM 807 O O . LEU A 1 104 ? 9.556 11.870 -13.089 1.00 94.69 104 LEU A O 1
ATOM 811 N N . VAL A 1 105 ? 10.683 13.202 -11.690 1.00 95.06 105 VAL A N 1
ATOM 812 C CA . VAL A 1 105 ? 11.214 14.079 -12.748 1.00 95.06 105 VAL A CA 1
ATOM 813 C C . VAL A 1 105 ? 12.448 13.467 -13.417 1.00 95.06 105 VAL A C 1
ATOM 815 O O . VAL A 1 105 ? 12.490 13.323 -14.645 1.00 95.06 105 VAL A O 1
ATOM 818 N N . ASN A 1 106 ? 13.432 13.064 -12.614 1.00 95.12 106 ASN A N 1
ATOM 819 C CA . ASN A 1 106 ? 14.767 12.685 -13.082 1.00 95.12 106 ASN A CA 1
ATOM 820 C C . ASN A 1 106 ? 14.885 11.194 -13.435 1.00 95.12 106 ASN A C 1
ATOM 822 O O . ASN A 1 106 ? 15.794 10.798 -14.165 1.00 95.12 106 ASN A O 1
ATOM 826 N N . GLY A 1 107 ? 13.942 10.365 -12.984 1.00 94.81 107 GLY A N 1
ATOM 827 C CA . GLY A 1 107 ? 14.059 8.912 -13.035 1.00 94.81 107 GLY A CA 1
ATOM 828 C C . GLY A 1 107 ? 14.701 8.353 -11.766 1.00 94.81 107 GLY A C 1
ATOM 829 O O . GLY A 1 107 ? 14.861 9.051 -10.773 1.00 94.81 107 GLY A O 1
ATOM 830 N N . MET A 1 108 ? 15.046 7.070 -11.786 1.00 94.56 108 MET A N 1
ATOM 831 C CA . MET A 1 108 ? 15.488 6.332 -10.607 1.00 94.56 108 MET A CA 1
ATOM 832 C C . MET A 1 108 ? 16.693 5.446 -10.926 1.00 94.56 108 MET A C 1
ATOM 834 O O . MET A 1 108 ? 16.780 4.897 -12.021 1.00 94.56 108 MET A O 1
ATOM 838 N N . SER A 1 109 ? 17.602 5.279 -9.961 1.00 94.62 109 SER A N 1
ATOM 839 C CA . SER A 1 109 ? 18.705 4.320 -10.078 1.00 94.62 109 SER A CA 1
ATOM 840 C C . SER A 1 109 ? 18.242 2.886 -9.801 1.00 94.62 109 SER A C 1
ATOM 842 O O . SER A 1 109 ? 17.289 2.655 -9.048 1.00 94.62 109 SER A O 1
ATOM 844 N N . VAL A 1 110 ? 18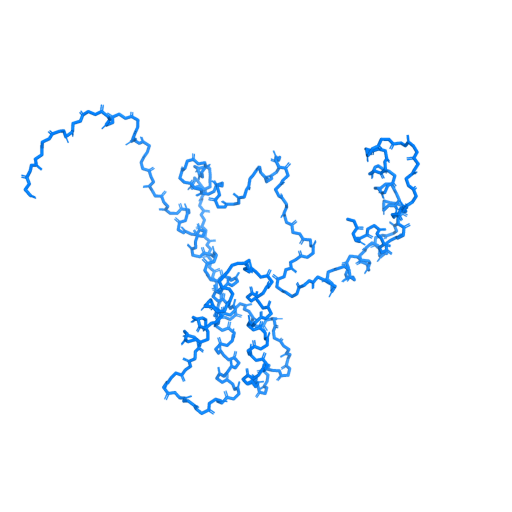.942 1.911 -10.377 1.00 93.94 110 VAL A N 1
ATOM 845 C CA . VAL A 1 110 ? 18.656 0.482 -10.187 1.00 93.94 110 VAL A CA 1
ATOM 846 C C . VAL A 1 110 ? 18.763 0.093 -8.710 1.00 93.94 110 VAL A C 1
ATOM 848 O O . VAL A 1 110 ? 17.896 -0.595 -8.175 1.00 93.94 110 VAL A O 1
ATOM 851 N N . GLU A 1 111 ? 19.753 0.626 -7.998 1.00 95.62 111 GLU A N 1
ATOM 852 C CA . GLU A 1 111 ? 19.973 0.354 -6.575 1.00 95.62 111 GLU A CA 1
ATOM 853 C C . GLU A 1 111 ? 18.814 0.879 -5.724 1.00 95.62 111 GLU A C 1
ATOM 855 O O . GLU A 1 111 ? 18.382 0.226 -4.768 1.00 95.62 111 GLU A O 1
ATOM 860 N N . LYS A 1 112 ? 18.283 2.061 -6.070 1.00 95.88 112 LYS A N 1
ATOM 861 C CA . LYS A 1 112 ? 17.140 2.653 -5.371 1.00 95.88 112 LYS A CA 1
ATOM 862 C C . LYS A 1 112 ? 15.866 1.849 -5.624 1.00 95.88 112 LYS A C 1
ATOM 864 O O . LYS A 1 112 ? 15.158 1.553 -4.658 1.00 95.88 112 LYS A O 1
ATOM 869 N N . ARG A 1 113 ? 15.623 1.421 -6.871 1.00 95.62 113 ARG A N 1
ATOM 870 C CA . ARG A 1 113 ? 14.534 0.490 -7.218 1.00 95.62 113 ARG A CA 1
ATOM 871 C C . ARG A 1 113 ? 14.629 -0.786 -6.386 1.00 95.62 113 ARG A C 1
ATOM 873 O O . ARG A 1 113 ? 13.670 -1.149 -5.706 1.00 95.62 113 ARG A O 1
ATOM 880 N N . ASP A 1 114 ? 15.784 -1.440 -6.399 1.00 96.69 114 ASP A N 1
ATOM 881 C CA . ASP A 1 114 ? 15.994 -2.723 -5.725 1.00 96.69 114 ASP A CA 1
ATOM 882 C C . ASP A 1 114 ? 15.837 -2.597 -4.210 1.00 96.69 114 ASP A C 1
ATOM 884 O O . ASP A 1 114 ? 15.276 -3.481 -3.560 1.00 96.69 114 ASP A O 1
ATOM 888 N N . LYS A 1 115 ? 16.274 -1.474 -3.628 1.00 97.25 115 LYS A N 1
ATOM 889 C CA . LYS A 1 115 ? 16.046 -1.167 -2.212 1.00 97.25 115 LYS A CA 1
ATOM 890 C C . LYS A 1 115 ? 14.557 -1.022 -1.894 1.00 97.25 115 LYS A C 1
ATOM 892 O O . LYS A 1 115 ? 14.112 -1.549 -0.869 1.00 97.25 115 LYS A O 1
ATOM 897 N N . MET A 1 116 ? 13.789 -0.326 -2.735 1.00 97.25 116 MET A N 1
ATOM 898 C CA . MET A 1 116 ? 12.344 -0.166 -2.536 1.00 97.25 116 MET A CA 1
ATOM 899 C C . MET A 1 116 ? 11.615 -1.505 -2.666 1.00 97.25 116 MET A C 1
ATOM 901 O O . MET A 1 116 ? 10.868 -1.862 -1.757 1.00 97.25 116 MET A O 1
ATOM 905 N N . LEU A 1 117 ? 11.900 -2.293 -3.707 1.00 97.50 117 LEU A N 1
ATOM 906 C CA . LEU A 1 117 ? 11.294 -3.616 -3.895 1.00 97.50 117 LEU A CA 1
ATOM 907 C C . LEU A 1 117 ? 11.676 -4.597 -2.783 1.00 97.50 117 LEU A C 1
ATOM 909 O O . LEU A 1 117 ? 10.822 -5.310 -2.268 1.00 97.50 117 LEU A O 1
ATOM 913 N N . ARG A 1 118 ? 12.933 -4.597 -2.330 1.00 97.62 118 ARG A N 1
ATOM 914 C CA . ARG A 1 118 ? 13.355 -5.413 -1.182 1.00 97.62 118 ARG A CA 1
ATOM 915 C C . ARG A 1 118 ? 12.624 -5.015 0.097 1.00 97.62 118 ARG A C 1
ATOM 917 O O . ARG A 1 118 ? 12.254 -5.884 0.882 1.00 97.62 118 ARG A O 1
ATOM 924 N N . THR A 1 119 ? 12.422 -3.714 0.312 1.00 97.56 119 THR A N 1
ATOM 925 C CA . THR A 1 119 ? 11.662 -3.204 1.463 1.00 97.56 119 THR A CA 1
ATOM 926 C C . THR A 1 119 ? 10.200 -3.631 1.377 1.00 97.56 119 THR A C 1
ATOM 928 O O . THR A 1 119 ? 9.665 -4.119 2.367 1.00 97.56 119 THR A O 1
ATOM 931 N N . PHE A 1 120 ? 9.590 -3.516 0.195 1.00 97.44 120 PHE A N 1
ATOM 932 C CA . PHE A 1 120 ? 8.238 -3.994 -0.077 1.00 97.44 120 PHE A CA 1
ATOM 933 C C . PHE A 1 120 ? 8.105 -5.484 0.244 1.00 97.44 120 PHE A C 1
ATOM 935 O O . PHE A 1 120 ? 7.320 -5.858 1.111 1.00 97.44 120 PHE A O 1
ATOM 942 N N . VAL A 1 121 ? 8.944 -6.329 -0.364 1.00 97.75 121 VAL A N 1
ATOM 943 C CA . VAL A 1 121 ? 8.856 -7.782 -0.184 1.00 97.75 121 VAL A CA 1
ATOM 944 C C . VAL A 1 121 ? 9.078 -8.187 1.274 1.00 97.75 121 VAL A C 1
ATOM 946 O O . VAL A 1 121 ? 8.359 -9.033 1.796 1.00 97.75 121 VAL A O 1
ATOM 949 N N . ARG A 1 122 ? 10.036 -7.556 1.964 1.00 97.00 122 ARG A N 1
ATOM 950 C CA . ARG A 1 122 ? 10.305 -7.831 3.382 1.00 97.00 122 ARG A CA 1
ATOM 951 C C . ARG A 1 122 ? 9.127 -7.478 4.289 1.00 97.00 122 ARG A C 1
ATOM 953 O O . ARG A 1 122 ? 8.933 -8.165 5.285 1.00 97.00 122 ARG A O 1
ATOM 960 N N . ASN A 1 123 ? 8.418 -6.391 3.995 1.00 95.69 123 ASN A N 1
ATOM 961 C CA . ASN A 1 123 ? 7.348 -5.895 4.856 1.00 95.69 123 ASN A CA 1
ATOM 962 C C . ASN A 1 123 ? 6.003 -6.591 4.587 1.00 95.69 123 ASN A C 1
ATOM 964 O O . ASN A 1 123 ? 5.188 -6.655 5.498 1.00 95.69 123 ASN A O 1
ATOM 968 N N . ILE A 1 124 ? 5.771 -7.081 3.363 1.00 94.56 124 ILE A N 1
ATOM 969 C CA . ILE A 1 124 ? 4.487 -7.669 2.950 1.00 94.56 124 ILE A CA 1
ATOM 970 C C . ILE A 1 124 ? 4.475 -9.201 3.032 1.00 94.56 124 ILE A C 1
ATOM 972 O O . ILE A 1 124 ? 3.441 -9.778 3.349 1.00 94.56 124 ILE A O 1
ATOM 976 N N . PHE A 1 125 ? 5.598 -9.871 2.757 1.00 95.12 125 PHE A N 1
ATOM 977 C CA . PHE A 1 125 ? 5.653 -11.334 2.701 1.00 95.12 125 PHE A CA 1
ATOM 978 C C . PHE A 1 125 ? 6.466 -11.904 3.857 1.00 95.12 125 PHE A C 1
ATOM 980 O O . PHE A 1 125 ? 7.526 -11.381 4.200 1.00 95.12 125 PHE A O 1
ATOM 987 N N . ASP A 1 126 ? 6.031 -13.036 4.402 1.00 94.75 126 ASP A N 1
ATOM 988 C CA . ASP A 1 126 ? 6.760 -13.745 5.459 1.00 94.75 126 ASP A CA 1
ATOM 989 C C . ASP A 1 126 ? 7.722 -14.808 4.915 1.00 94.75 126 ASP A C 1
ATOM 991 O O . ASP A 1 126 ? 8.819 -14.985 5.448 1.00 94.75 126 ASP A O 1
ATOM 995 N N . PHE A 1 127 ? 7.363 -15.453 3.802 1.00 96.69 127 PHE A N 1
ATOM 996 C CA . PHE A 1 127 ? 8.085 -16.593 3.228 1.00 96.69 127 PHE A CA 1
ATOM 997 C C . PHE A 1 127 ? 8.585 -16.306 1.805 1.00 96.69 127 PHE A C 1
ATOM 999 O O . PHE A 1 127 ? 8.075 -15.416 1.131 1.00 96.69 127 PHE A O 1
ATOM 1006 N N . HIS A 1 128 ? 9.600 -17.057 1.355 1.00 96.88 128 HIS A N 1
ATOM 1007 C CA . HIS A 1 128 ? 10.145 -17.025 -0.018 1.00 96.88 128 HIS A CA 1
ATOM 1008 C C . HIS A 1 128 ? 10.515 -15.628 -0.548 1.00 96.88 128 HIS A C 1
ATOM 1010 O O . HIS A 1 128 ? 10.415 -15.328 -1.738 1.00 96.88 128 HIS A O 1
ATOM 1016 N N . ARG A 1 129 ? 10.945 -14.736 0.353 1.00 97.44 129 ARG A N 1
ATOM 1017 C CA . ARG A 1 129 ? 11.220 -13.326 0.038 1.00 97.44 129 ARG A CA 1
ATOM 1018 C C . ARG A 1 129 ? 12.245 -13.161 -1.087 1.00 97.44 129 ARG A C 1
ATOM 1020 O O . ARG A 1 129 ? 12.147 -12.221 -1.869 1.00 97.44 129 ARG A O 1
ATOM 1027 N N . THR A 1 130 ? 13.235 -14.046 -1.166 1.00 97.88 130 THR A N 1
ATOM 1028 C CA . THR A 1 130 ? 14.278 -13.973 -2.195 1.00 97.88 130 THR A CA 1
ATOM 1029 C C . THR A 1 130 ? 13.702 -14.307 -3.565 1.00 97.88 130 THR A C 1
ATOM 1031 O O . THR A 1 130 ? 13.886 -13.541 -4.506 1.00 97.88 130 THR A O 1
ATOM 1034 N N . GLU A 1 131 ? 12.967 -15.408 -3.665 1.00 98.12 131 GLU A N 1
ATOM 1035 C CA . GLU A 1 131 ? 12.376 -15.910 -4.902 1.00 98.12 131 GLU A CA 1
ATOM 1036 C C . GLU A 1 131 ? 11.318 -14.940 -5.436 1.00 98.12 131 GLU A C 1
ATOM 1038 O O . GLU A 1 131 ? 11.339 -14.593 -6.616 1.00 98.12 131 GLU A O 1
ATOM 1043 N N . ILE A 1 132 ? 10.454 -14.426 -4.554 1.00 97.94 132 ILE A N 1
ATOM 1044 C CA . ILE A 1 132 ? 9.438 -13.419 -4.892 1.00 97.94 132 ILE A CA 1
ATOM 1045 C C . ILE A 1 132 ? 10.105 -12.149 -5.427 1.00 97.94 132 ILE A C 1
ATOM 1047 O O . ILE A 1 132 ? 9.704 -11.634 -6.470 1.00 97.94 132 ILE A O 1
ATOM 1051 N N . LEU A 1 133 ? 11.149 -11.651 -4.752 1.00 98.06 133 LEU A N 1
ATOM 1052 C CA . LEU A 1 133 ? 11.871 -10.463 -5.209 1.00 98.06 133 LEU A CA 1
ATOM 1053 C C . LEU A 1 133 ? 12.473 -10.675 -6.605 1.00 98.06 133 LEU A C 1
ATOM 1055 O O . LEU A 1 133 ? 12.351 -9.791 -7.450 1.00 98.06 133 LEU A O 1
ATOM 1059 N N . GLN A 1 134 ? 13.082 -11.835 -6.867 1.00 98.00 134 GLN A N 1
ATOM 1060 C CA . GLN A 1 134 ? 13.631 -12.146 -8.190 1.00 98.00 134 GLN A CA 1
ATOM 1061 C C . GLN A 1 134 ? 12.541 -12.259 -9.259 1.00 98.00 134 GLN A C 1
ATOM 1063 O O . GLN A 1 134 ? 12.724 -11.752 -10.363 1.00 98.00 134 GLN A O 1
ATOM 1068 N N . ALA A 1 135 ? 11.391 -12.855 -8.939 1.00 97.94 135 ALA A N 1
ATOM 1069 C CA . ALA A 1 135 ? 10.265 -12.939 -9.864 1.00 97.94 135 ALA A CA 1
ATOM 1070 C C . ALA A 1 135 ? 9.730 -11.547 -10.244 1.00 97.94 135 ALA A C 1
ATOM 1072 O O . ALA A 1 135 ? 9.509 -11.278 -11.426 1.00 97.94 135 ALA A O 1
ATOM 1073 N N . ILE A 1 136 ? 9.586 -10.645 -9.264 1.00 97.56 136 ILE A N 1
ATOM 1074 C CA . ILE A 1 136 ? 9.168 -9.255 -9.503 1.00 97.56 136 ILE A CA 1
ATOM 1075 C C . ILE A 1 136 ? 10.201 -8.538 -10.378 1.00 97.56 136 ILE A C 1
ATOM 1077 O O . ILE A 1 136 ? 9.840 -7.955 -11.399 1.00 97.56 136 ILE A O 1
ATOM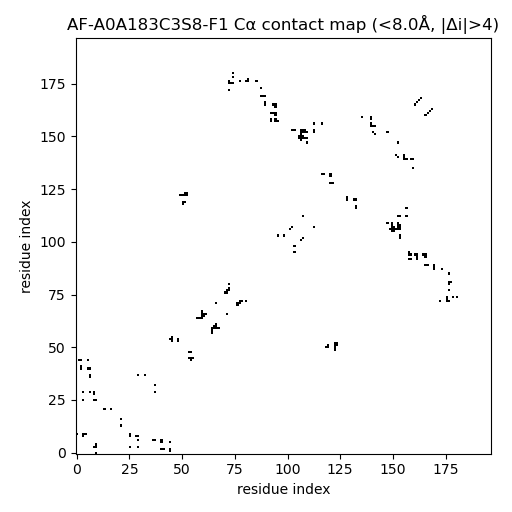 1081 N N . LEU A 1 137 ? 11.486 -8.604 -10.017 1.00 95.44 137 LEU A N 1
ATOM 1082 C CA . LEU A 1 137 ? 12.552 -7.967 -10.794 1.00 95.44 137 LEU A CA 1
ATOM 1083 C C . LEU A 1 137 ? 12.573 -8.480 -12.234 1.00 95.44 137 LEU A C 1
ATOM 1085 O O . LEU A 1 137 ? 12.614 -7.681 -13.164 1.00 95.44 137 LEU A O 1
ATOM 1089 N N . ASN A 1 138 ? 12.470 -9.793 -12.428 1.00 94.94 138 ASN A N 1
ATOM 1090 C CA . ASN A 1 138 ? 12.451 -10.400 -13.751 1.00 94.94 138 ASN A CA 1
ATOM 1091 C C . ASN A 1 138 ? 11.245 -9.951 -14.587 1.00 94.94 138 ASN A C 1
ATOM 1093 O O . ASN A 1 138 ? 11.384 -9.683 -15.779 1.00 94.94 138 ASN A O 1
ATOM 1097 N N . LYS A 1 139 ? 10.062 -9.853 -13.969 1.00 95.62 139 LYS A N 1
ATOM 1098 C CA . LYS A 1 139 ? 8.823 -9.482 -14.662 1.00 95.62 139 LYS A CA 1
ATOM 1099 C C . LYS A 1 139 ? 8.797 -8.017 -15.102 1.00 95.62 139 LYS A C 1
ATOM 1101 O O . LYS A 1 139 ? 8.272 -7.732 -16.174 1.00 95.62 139 LYS A O 1
ATOM 1106 N N . TYR A 1 140 ? 9.324 -7.112 -14.280 1.00 94.25 140 TYR A N 1
ATOM 1107 C CA . TYR A 1 140 ? 9.260 -5.661 -14.508 1.00 94.25 140 TYR A CA 1
ATOM 1108 C C . TYR A 1 140 ? 10.576 -5.058 -15.021 1.00 94.25 140 TYR A C 1
ATOM 1110 O O . TYR A 1 140 ? 10.732 -3.836 -15.040 1.00 94.25 140 TYR A O 1
ATOM 1118 N N . THR A 1 141 ? 11.521 -5.900 -15.441 1.00 88.81 141 THR A N 1
ATOM 1119 C CA . THR A 1 141 ? 12.702 -5.461 -16.189 1.00 88.81 141 THR A CA 1
ATOM 1120 C C . THR A 1 141 ? 12.367 -5.411 -17.675 1.00 88.81 141 THR A C 1
ATOM 1122 O O . THR A 1 141 ? 11.834 -6.366 -18.238 1.00 88.81 141 THR A O 1
ATOM 1125 N N . ASP A 1 142 ? 12.676 -4.281 -18.307 1.00 85.38 142 ASP A N 1
ATOM 1126 C CA . ASP A 1 142 ? 12.576 -4.117 -19.754 1.00 85.38 142 ASP A CA 1
ATOM 1127 C C . ASP A 1 142 ? 13.784 -4.784 -20.425 1.00 85.38 142 ASP A C 1
ATOM 1129 O O . ASP A 1 142 ? 14.869 -4.210 -20.527 1.00 85.38 142 ASP A O 1
ATOM 1133 N N . TRP A 1 143 ? 13.590 -6.033 -20.845 1.00 86.44 143 TRP A N 1
ATOM 1134 C CA . TRP A 1 143 ? 14.622 -6.828 -21.509 1.00 86.44 143 TRP A CA 1
ATOM 1135 C C . TRP A 1 143 ? 14.908 -6.370 -22.947 1.00 86.44 143 TRP A C 1
ATOM 1137 O O . TRP A 1 143 ? 15.961 -6.706 -23.487 1.00 86.44 143 TRP A O 1
ATOM 1147 N N . GLU A 1 144 ? 14.007 -5.603 -23.569 1.00 83.88 144 GLU A N 1
ATOM 1148 C CA . GLU A 1 144 ? 14.171 -5.111 -24.943 1.00 83.88 144 GLU A CA 1
ATOM 1149 C C . GLU A 1 144 ? 15.083 -3.877 -24.998 1.00 83.88 144 GLU A C 1
ATOM 1151 O O . GLU A 1 144 ? 15.785 -3.661 -25.990 1.00 83.88 144 GLU A O 1
ATOM 1156 N N . ASN A 1 145 ? 15.134 -3.094 -23.916 1.00 79.69 145 ASN A N 1
ATOM 1157 C CA . ASN A 1 145 ? 16.007 -1.930 -23.791 1.00 79.69 145 ASN A CA 1
ATOM 1158 C C . ASN A 1 145 ? 16.863 -1.973 -22.507 1.00 79.69 145 ASN A C 1
ATOM 1160 O O . ASN A 1 145 ? 16.615 -1.221 -21.558 1.00 79.69 145 ASN A O 1
ATOM 1164 N N . PRO A 1 146 ? 17.947 -2.769 -22.492 1.00 69.50 146 PRO A N 1
ATOM 1165 C CA . PRO A 1 146 ? 18.745 -3.045 -21.294 1.00 69.50 146 PRO A CA 1
ATOM 1166 C C . PRO A 1 146 ? 19.636 -1.878 -20.840 1.00 69.50 146 PRO A C 1
ATOM 1168 O O . PRO A 1 146 ? 20.483 -2.048 -19.971 1.00 69.50 146 PRO A O 1
ATOM 1171 N N . LYS A 1 147 ? 19.504 -0.676 -21.418 1.00 71.81 147 LYS A N 1
ATOM 1172 C CA . LYS A 1 147 ? 20.354 0.478 -21.072 1.00 71.81 147 LYS A CA 1
ATOM 1173 C C . LYS A 1 147 ? 20.040 1.103 -19.703 1.00 71.81 147 LYS A C 1
ATOM 1175 O O . LYS A 1 147 ? 20.498 2.214 -19.459 1.00 71.81 147 LYS A O 1
ATOM 1180 N N . ASP A 1 148 ? 19.258 0.441 -18.846 1.00 78.56 148 ASP A N 1
ATOM 1181 C CA . ASP A 1 148 ? 18.873 0.884 -17.495 1.00 78.56 148 ASP A CA 1
ATOM 1182 C C . ASP A 1 148 ? 18.596 2.392 -17.405 1.00 78.56 148 ASP A C 1
ATOM 1184 O O . ASP A 1 148 ? 19.009 3.087 -16.473 1.00 78.56 148 ASP A O 1
ATOM 1188 N N . HIS A 1 149 ? 17.901 2.938 -18.413 1.00 90.25 149 HIS A N 1
ATOM 1189 C CA . HIS A 1 149 ? 17.643 4.370 -18.454 1.00 90.25 149 HIS A CA 1
ATOM 1190 C C . HIS A 1 149 ? 16.835 4.750 -17.201 1.00 90.25 149 HIS A C 1
ATOM 1192 O O . HIS A 1 149 ? 15.798 4.124 -16.961 1.00 90.25 149 HIS A O 1
ATOM 1198 N N . PRO A 1 150 ? 17.208 5.795 -16.437 1.00 93.56 150 PRO A N 1
ATOM 1199 C CA . PRO A 1 150 ? 16.594 6.072 -15.136 1.00 93.56 150 PRO A CA 1
ATOM 1200 C C . PRO A 1 150 ? 15.064 6.186 -15.171 1.00 93.56 150 PRO A C 1
ATOM 1202 O O . PRO A 1 150 ? 14.364 5.766 -14.250 1.00 93.56 150 PRO A O 1
ATOM 1205 N N . LYS A 1 151 ? 14.504 6.723 -16.264 1.00 92.94 151 LYS A N 1
ATOM 1206 C CA . LYS A 1 151 ? 13.044 6.779 -16.461 1.00 92.94 151 LYS A CA 1
ATOM 1207 C C . LYS A 1 151 ? 12.411 5.405 -16.707 1.00 92.94 151 LYS A C 1
ATOM 1209 O O . LYS A 1 151 ? 11.288 5.199 -16.263 1.00 92.94 151 LYS A O 1
ATOM 1214 N N . SER A 1 152 ? 13.106 4.488 -17.382 1.00 92.62 152 SER A N 1
ATOM 1215 C CA . SER A 1 152 ? 12.634 3.110 -17.576 1.00 92.62 152 SER A CA 1
ATOM 1216 C C . SER A 1 152 ? 12.619 2.363 -16.242 1.00 92.62 152 SER A C 1
ATOM 1218 O O . SER A 1 152 ? 11.587 1.826 -15.855 1.00 92.62 152 SER A O 1
ATOM 1220 N N . VAL A 1 153 ? 13.697 2.473 -15.456 1.00 94.25 153 VAL A N 1
ATOM 1221 C CA . VAL A 1 153 ? 13.788 1.902 -14.098 1.00 94.25 153 VAL A CA 1
ATOM 1222 C C . VAL A 1 153 ? 12.653 2.410 -13.200 1.00 94.25 153 VAL A C 1
ATOM 1224 O O . VAL A 1 153 ? 11.960 1.621 -12.556 1.00 94.25 153 VAL A O 1
ATOM 1227 N N . ARG A 1 154 ? 12.413 3.729 -13.200 1.00 94.56 154 ARG A N 1
ATOM 1228 C CA . ARG A 1 154 ? 11.286 4.355 -12.492 1.00 94.56 154 ARG A CA 1
ATOM 1229 C C . ARG A 1 154 ? 9.936 3.802 -12.960 1.00 94.56 154 ARG A C 1
ATOM 1231 O O . ARG A 1 154 ? 9.090 3.496 -12.125 1.00 94.56 154 ARG A O 1
ATOM 1238 N N . ASN A 1 155 ? 9.717 3.703 -14.272 1.00 94.00 155 ASN A N 1
ATOM 1239 C CA . ASN A 1 155 ? 8.460 3.202 -14.835 1.00 94.00 155 ASN A CA 1
ATOM 1240 C C . ASN A 1 155 ? 8.220 1.735 -14.460 1.00 94.00 155 ASN A C 1
ATOM 1242 O O . ASN A 1 155 ? 7.114 1.401 -14.049 1.00 94.00 155 ASN A O 1
ATOM 1246 N N . GLY A 1 156 ? 9.253 0.890 -14.528 1.00 94.44 156 GLY A N 1
ATOM 1247 C CA . GLY A 1 156 ? 9.180 -0.509 -14.107 1.00 94.44 156 GLY A CA 1
ATOM 1248 C C . GLY A 1 156 ? 8.816 -0.648 -12.629 1.00 94.44 156 GLY A C 1
ATOM 1249 O O . GLY A 1 156 ? 7.930 -1.428 -12.287 1.00 94.44 156 GLY A O 1
ATOM 1250 N N . LEU A 1 157 ? 9.412 0.170 -11.750 1.00 95.81 157 LEU A N 1
ATOM 1251 C CA . LEU A 1 157 ? 9.025 0.202 -10.334 1.00 95.81 157 LEU A CA 1
ATOM 1252 C C . LEU A 1 157 ? 7.567 0.632 -10.140 1.00 95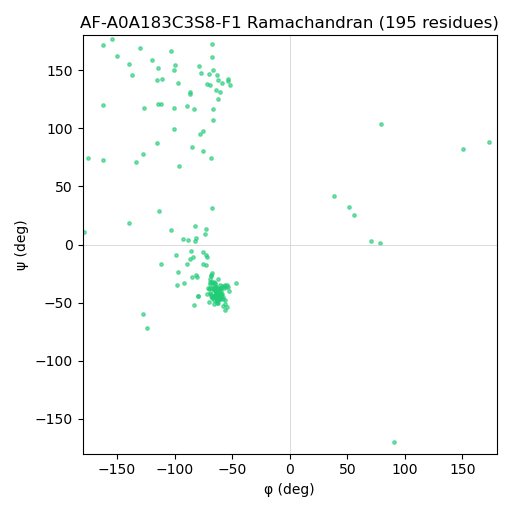.81 157 LEU A C 1
ATOM 1254 O O . LEU A 1 157 ? 6.848 0.032 -9.345 1.00 95.81 157 LEU A O 1
ATOM 1258 N N . MET A 1 158 ? 7.146 1.694 -10.829 1.00 95.81 158 MET A N 1
ATOM 1259 C CA . MET A 1 158 ? 5.798 2.246 -10.701 1.00 95.81 158 MET A CA 1
ATOM 1260 C C . MET A 1 158 ? 4.738 1.250 -11.174 1.00 95.81 158 MET A C 1
ATOM 1262 O O . MET A 1 158 ? 3.716 1.104 -10.508 1.00 95.81 158 MET A O 1
ATOM 1266 N N . ALA A 1 159 ? 5.014 0.528 -12.263 1.00 95.88 159 ALA A N 1
ATOM 1267 C CA . ALA A 1 159 ? 4.182 -0.569 -12.742 1.00 95.88 159 ALA A CA 1
ATOM 1268 C C . ALA A 1 159 ? 4.135 -1.715 -11.720 1.00 95.88 159 ALA A C 1
ATOM 1270 O O . ALA A 1 159 ? 3.049 -2.135 -11.335 1.00 95.88 159 ALA A O 1
ATOM 1271 N N . ALA A 1 160 ? 5.290 -2.147 -11.199 1.00 97.19 160 ALA A N 1
ATOM 1272 C CA . ALA A 1 160 ? 5.357 -3.212 -10.199 1.00 97.19 160 ALA A CA 1
ATOM 1273 C C . ALA A 1 160 ? 4.535 -2.881 -8.947 1.00 97.19 160 ALA A C 1
ATOM 1275 O O . ALA A 1 160 ? 3.675 -3.657 -8.541 1.00 97.19 160 ALA A O 1
ATOM 1276 N N . LEU A 1 161 ? 4.761 -1.713 -8.340 1.00 97.38 161 LEU A N 1
ATOM 1277 C CA . LEU A 1 161 ? 4.016 -1.290 -7.152 1.00 97.38 161 LEU A CA 1
ATOM 1278 C C . LEU A 1 161 ? 2.535 -1.052 -7.461 1.00 97.38 161 LEU A C 1
ATOM 1280 O O . LEU A 1 161 ? 1.690 -1.356 -6.625 1.00 97.38 161 LEU A O 1
ATOM 1284 N N . GLY A 1 162 ? 2.218 -0.519 -8.644 1.00 97.69 162 GLY A N 1
ATOM 1285 C CA . GLY A 1 162 ? 0.844 -0.304 -9.085 1.00 97.69 162 GLY A CA 1
ATOM 1286 C C . GLY A 1 162 ? 0.062 -1.611 -9.166 1.00 97.69 162 GLY A C 1
ATOM 1287 O O . GLY A 1 162 ? -1.027 -1.720 -8.602 1.00 97.69 162 GLY A O 1
ATOM 1288 N N . ASP A 1 163 ? 0.663 -2.624 -9.781 1.00 97.56 163 ASP A N 1
ATOM 1289 C CA . ASP A 1 163 ? 0.052 -3.938 -9.908 1.00 97.56 163 ASP A CA 1
ATOM 1290 C C . ASP A 1 163 ? -0.055 -4.660 -8.568 1.00 97.56 163 ASP A C 1
ATOM 1292 O O . ASP A 1 163 ? -1.107 -5.216 -8.258 1.00 97.56 163 ASP A O 1
ATOM 1296 N N . LEU A 1 164 ? 1.003 -4.630 -7.756 1.00 96.31 164 LEU A N 1
ATOM 1297 C CA . LEU A 1 164 ? 1.062 -5.362 -6.490 1.00 96.31 164 LEU A CA 1
ATOM 1298 C C . LEU A 1 164 ? 0.142 -4.772 -5.412 1.00 96.31 164 LEU A C 1
ATOM 1300 O O . LEU A 1 164 ? -0.442 -5.526 -4.640 1.00 96.31 164 LEU A O 1
ATOM 1304 N N . LEU A 1 165 ? 0.010 -3.444 -5.341 1.00 95.88 165 LEU A N 1
ATOM 1305 C CA . LEU A 1 165 ? -0.758 -2.776 -4.281 1.00 95.88 165 LEU A CA 1
ATOM 1306 C C . LEU A 1 165 ? -2.192 -2.418 -4.683 1.00 95.88 165 LEU A C 1
ATOM 1308 O O . LEU A 1 165 ? -3.031 -2.259 -3.800 1.00 95.88 165 LEU A O 1
ATOM 1312 N N . PHE A 1 166 ? -2.482 -2.264 -5.980 1.00 96.69 166 PHE A N 1
ATOM 1313 C CA . PHE A 1 166 ? -3.772 -1.738 -6.440 1.00 96.69 166 PHE A CA 1
ATOM 1314 C C . PHE A 1 166 ? -4.443 -2.647 -7.467 1.00 96.69 166 PHE A C 1
ATOM 1316 O O . PHE A 1 166 ? -5.547 -3.130 -7.220 1.00 96.69 166 PHE A O 1
ATOM 1323 N N . THR A 1 167 ? -3.795 -2.908 -8.607 1.00 97.44 167 THR A N 1
ATOM 1324 C CA . THR A 1 167 ? -4.443 -3.614 -9.725 1.00 97.44 167 THR A CA 1
ATOM 1325 C C . THR A 1 167 ? -4.764 -5.067 -9.379 1.00 97.44 167 THR A C 1
ATOM 1327 O O . THR A 1 167 ? -5.877 -5.518 -9.636 1.00 97.44 167 THR A O 1
ATOM 1330 N N . THR A 1 168 ? -3.828 -5.801 -8.773 1.00 96.44 168 THR A N 1
ATOM 1331 C CA . THR A 1 168 ? -4.026 -7.221 -8.443 1.00 96.44 168 THR A CA 1
ATOM 1332 C C . THR A 1 168 ? -5.123 -7.403 -7.391 1.00 96.44 168 THR A C 1
ATOM 1334 O O . THR A 1 168 ? -6.079 -8.118 -7.693 1.00 96.44 168 THR A O 1
ATOM 1337 N N . PRO A 1 169 ? -5.101 -6.705 -6.233 1.00 95.56 169 PRO A N 1
ATOM 1338 C CA . PRO A 1 169 ? -6.193 -6.801 -5.261 1.00 95.56 169 PRO A CA 1
ATOM 1339 C C . PRO A 1 169 ? -7.558 -6.393 -5.835 1.00 95.56 169 PRO A C 1
ATOM 1341 O O . PRO A 1 169 ? -8.580 -6.993 -5.499 1.00 95.56 169 PRO A O 1
ATOM 1344 N N . LEU A 1 170 ? -7.595 -5.399 -6.733 1.00 96.75 170 LEU A N 1
ATOM 1345 C CA . LEU A 1 170 ? -8.821 -5.006 -7.429 1.00 96.75 170 LEU A CA 1
ATOM 1346 C C . LEU A 1 170 ? -9.351 -6.140 -8.315 1.00 96.75 170 LEU A C 1
ATOM 1348 O O . LEU A 1 170 ? -10.534 -6.464 -8.246 1.00 96.75 170 LEU A O 1
ATOM 1352 N N . ILE A 1 171 ? -8.490 -6.753 -9.133 1.00 96.00 171 ILE A N 1
ATOM 1353 C CA . ILE A 1 171 ? -8.871 -7.880 -9.995 1.00 96.00 171 ILE A CA 1
ATOM 1354 C C . ILE A 1 171 ? -9.331 -9.070 -9.152 1.00 96.00 171 ILE A C 1
ATOM 1356 O O . ILE A 1 171 ? -10.326 -9.699 -9.496 1.00 96.00 171 ILE A O 1
ATOM 1360 N N . GLU A 1 172 ? -8.651 -9.376 -8.047 1.00 94.00 172 GLU A N 1
ATOM 1361 C CA . GLU A 1 172 ? -9.063 -10.434 -7.118 1.00 94.00 172 GLU A CA 1
ATOM 1362 C C . GLU A 1 172 ? -10.441 -10.151 -6.513 1.00 94.00 172 GLU A C 1
ATOM 1364 O O . GLU A 1 172 ? -11.286 -11.043 -6.466 1.00 94.00 172 GLU A O 1
ATOM 1369 N N . THR A 1 173 ? -10.703 -8.899 -6.134 1.00 94.00 173 THR A N 1
ATOM 1370 C CA . THR A 1 173 ? -12.005 -8.459 -5.612 1.00 94.00 173 THR A CA 1
ATOM 1371 C C . THR A 1 173 ? -13.106 -8.590 -6.666 1.00 94.00 173 THR A C 1
ATOM 1373 O O . THR A 1 173 ? -14.161 -9.158 -6.392 1.00 94.00 173 THR A O 1
ATOM 1376 N N . LEU A 1 174 ? -12.856 -8.124 -7.894 1.00 94.44 174 LEU A N 1
ATOM 1377 C CA . LEU A 1 174 ? -13.791 -8.252 -9.018 1.00 94.44 174 LEU A CA 1
ATOM 1378 C C . LEU A 1 174 ? -14.026 -9.715 -9.400 1.00 94.44 174 LEU A C 1
ATOM 1380 O O . LEU A 1 174 ? -15.143 -10.108 -9.738 1.00 94.44 174 LEU A O 1
ATOM 1384 N N . ARG A 1 175 ? -12.986 -10.549 -9.319 1.00 92.31 175 ARG A N 1
ATOM 1385 C CA . ARG A 1 175 ? -13.111 -11.988 -9.526 1.00 92.31 175 ARG A CA 1
ATOM 1386 C C . ARG A 1 175 ? -14.014 -12.591 -8.463 1.00 92.31 175 ARG A C 1
ATOM 1388 O O . ARG A 1 175 ? -14.951 -13.277 -8.829 1.00 92.31 175 ARG A O 1
ATOM 1395 N N . ALA A 1 176 ? -13.775 -12.299 -7.187 1.00 92.06 176 ALA A N 1
ATOM 1396 C CA . ALA A 1 176 ? -14.597 -12.795 -6.086 1.00 92.06 176 ALA A CA 1
ATOM 1397 C C . ALA A 1 176 ? -16.070 -12.359 -6.206 1.00 92.06 176 ALA A C 1
ATOM 1399 O O . ALA A 1 176 ? -16.972 -13.152 -5.943 1.00 92.06 176 ALA A O 1
ATOM 1400 N N . HIS A 1 177 ? -16.311 -11.128 -6.670 1.00 93.19 177 HIS A N 1
ATOM 1401 C CA . HIS A 1 177 ? -17.652 -10.597 -6.938 1.00 93.19 177 HIS A CA 1
ATOM 1402 C C . HIS A 1 177 ? -18.351 -11.315 -8.106 1.00 93.19 177 HIS A C 1
ATOM 1404 O O . HIS A 1 177 ? -19.536 -11.616 -8.036 1.00 93.19 177 HIS A O 1
ATOM 1410 N N . SER A 1 178 ? -17.604 -11.669 -9.153 1.00 90.81 178 SER A N 1
ATOM 1411 C CA . SER A 1 178 ? -18.136 -12.320 -10.361 1.00 90.81 178 SER A CA 1
ATOM 1412 C C . SER A 1 178 ? -18.193 -13.854 -10.303 1.00 90.81 178 SER A C 1
ATOM 1414 O O . SER A 1 178 ? -18.564 -14.485 -11.297 1.00 90.81 178 SER A O 1
ATOM 1416 N N . ILE A 1 179 ? -17.842 -14.484 -9.171 1.00 85.38 179 ILE A N 1
ATOM 1417 C CA . ILE A 1 179 ? -17.998 -15.936 -9.003 1.00 85.38 179 ILE A CA 1
ATOM 1418 C C . ILE A 1 179 ? -19.490 -16.278 -8.994 1.00 85.38 179 ILE A C 1
ATOM 1420 O O . ILE A 1 179 ? -20.195 -16.068 -8.009 1.00 85.38 179 ILE A O 1
ATOM 1424 N N . ASN A 1 180 ? -19.945 -16.890 -10.083 1.00 66.44 180 ASN A N 1
ATOM 1425 C CA . ASN A 1 180 ? -21.234 -17.560 -10.149 1.00 66.44 180 ASN A CA 1
ATOM 1426 C C . ASN A 1 180 ? -21.070 -18.990 -9.624 1.00 66.44 180 ASN A C 1
ATOM 1428 O O . ASN A 1 180 ? -20.877 -19.915 -10.411 1.00 66.44 180 ASN A O 1
ATOM 1432 N N . GLU A 1 181 ? -21.126 -19.192 -8.308 1.00 58.44 181 GLU A N 1
ATOM 1433 C CA . GLU A 1 181 ? -21.414 -20.535 -7.798 1.00 58.44 181 GLU A CA 1
ATOM 1434 C C . GLU A 1 181 ? -22.934 -20.742 -7.797 1.00 58.44 181 GLU A C 1
ATOM 1436 O O . GLU A 1 181 ? -23.645 -20.021 -7.089 1.00 58.44 181 GLU A O 1
ATOM 1441 N N . PRO A 1 182 ? -23.470 -21.697 -8.581 1.00 49.78 182 PRO A N 1
ATOM 1442 C CA . PRO A 1 182 ? -24.844 -22.118 -8.394 1.00 49.78 182 PRO A CA 1
ATOM 1443 C C . PRO A 1 182 ? -24.965 -22.755 -7.008 1.00 49.78 182 PRO A C 1
ATOM 1445 O O . PRO A 1 182 ? -24.160 -23.605 -6.625 1.00 49.78 182 PRO A O 1
ATOM 1448 N N . ILE A 1 183 ? -25.997 -22.367 -6.260 1.00 48.41 183 ILE A N 1
ATOM 1449 C CA . ILE A 1 183 ? -26.412 -23.048 -5.030 1.00 48.41 183 ILE A CA 1
ATOM 1450 C C . ILE A 1 183 ? -26.969 -24.427 -5.434 1.00 48.41 183 ILE A C 1
ATOM 1452 O O . ILE A 1 183 ? -28.177 -24.630 -5.495 1.00 48.41 183 ILE A O 1
ATOM 1456 N N . SER A 1 184 ? -26.101 -25.371 -5.795 1.00 43.62 184 SER A N 1
ATOM 1457 C CA . SER A 1 184 ? -26.467 -26.762 -6.074 1.00 43.62 184 SER A CA 1
ATOM 1458 C C . SER A 1 184 ? -25.241 -27.679 -6.023 1.00 43.62 184 SER A C 1
ATOM 1460 O O . SER A 1 184 ? -24.762 -28.165 -7.044 1.00 43.62 184 SER A O 1
ATOM 1462 N N . SER A 1 185 ? -24.718 -27.940 -4.827 1.00 38.66 185 SER A N 1
ATOM 1463 C CA . SER A 1 185 ? -23.863 -29.119 -4.598 1.00 38.66 185 SER A CA 1
ATOM 1464 C C . SER A 1 185 ? -24.130 -29.818 -3.262 1.00 38.66 185 SER A C 1
ATOM 1466 O O . SER A 1 185 ? -23.364 -30.675 -2.836 1.00 38.66 185 SER A O 1
ATOM 1468 N N . VAL A 1 186 ? -25.289 -29.560 -2.646 1.00 46.06 186 VAL A N 1
ATOM 1469 C CA . VAL A 1 186 ? -25.889 -30.477 -1.664 1.00 46.06 186 VAL A CA 1
ATOM 1470 C C . VAL A 1 186 ? -26.914 -31.345 -2.402 1.00 46.06 186 VAL A C 1
ATOM 1472 O O . VAL A 1 186 ? -28.113 -31.141 -2.253 1.00 46.06 186 VAL A O 1
ATOM 1475 N N . SER A 1 187 ? -26.462 -32.225 -3.307 1.00 35.25 187 SER A N 1
ATOM 1476 C CA . SER A 1 187 ? -27.250 -33.386 -3.797 1.00 35.25 187 SER A CA 1
ATOM 1477 C C . SER A 1 187 ? -26.567 -34.314 -4.820 1.00 35.25 187 SER A C 1
ATOM 1479 O O . SER A 1 187 ? -27.245 -35.212 -5.299 1.00 35.25 187 SER A O 1
ATOM 1481 N N . ASP A 1 188 ? -25.260 -34.227 -5.097 1.00 33.41 188 ASP A N 1
ATOM 1482 C CA . ASP A 1 188 ? -24.608 -35.173 -6.034 1.00 33.41 188 ASP A CA 1
ATOM 1483 C C . ASP A 1 188 ? -23.571 -36.112 -5.384 1.00 33.41 188 ASP A C 1
ATOM 1485 O O . ASP A 1 188 ? -22.683 -36.657 -6.039 1.00 33.41 188 ASP A O 1
ATOM 1489 N N . GLU A 1 189 ? -23.743 -36.435 -4.098 1.00 34.69 189 GLU A N 1
ATOM 1490 C CA . GLU A 1 189 ? -23.257 -37.713 -3.559 1.00 34.69 189 GLU A CA 1
ATOM 1491 C C . GLU A 1 189 ? -24.195 -38.841 -4.019 1.00 34.69 189 GLU A C 1
ATOM 1493 O O . GLU A 1 189 ? -25.100 -39.247 -3.291 1.00 34.69 189 GLU A O 1
ATOM 1498 N N . LYS A 1 190 ? -24.004 -39.306 -5.262 1.00 39.28 190 LYS A N 1
ATOM 1499 C CA . LYS A 1 190 ? -24.318 -40.650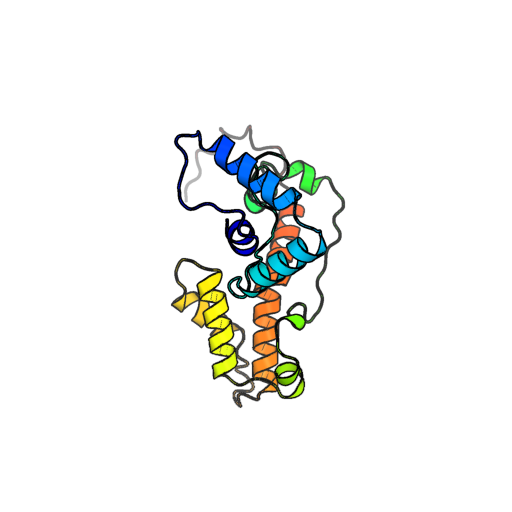 -5.810 1.00 39.28 190 LYS A CA 1
ATOM 1500 C C . LYS A 1 190 ? -24.644 -40.544 -7.300 1.00 39.28 190 LYS A C 1
ATOM 1502 O O . LYS A 1 190 ? -25.808 -40.594 -7.682 1.00 39.28 190 LYS A O 1
ATOM 1507 N N . LYS A 1 191 ? -23.609 -40.495 -8.143 1.00 36.31 191 LYS A N 1
ATOM 1508 C CA . LYS A 1 191 ? -23.534 -41.192 -9.446 1.00 36.31 191 LYS A CA 1
ATOM 1509 C C . LYS A 1 191 ? -22.273 -40.754 -10.187 1.00 36.31 191 LYS A C 1
ATOM 1511 O O . LYS A 1 191 ? -22.305 -39.829 -10.980 1.00 36.31 191 LYS A O 1
ATOM 1516 N N . SER A 1 192 ? -21.171 -41.450 -9.939 1.00 33.53 192 SER A N 1
ATOM 1517 C CA . SER A 1 192 ? -20.403 -42.099 -11.009 1.00 33.53 192 SER A CA 1
ATOM 1518 C C . SER A 1 192 ? -19.278 -42.911 -10.371 1.00 33.53 192 SER A C 1
ATOM 1520 O O . SER A 1 192 ? -18.112 -42.531 -10.347 1.00 33.53 192 SER A O 1
ATOM 1522 N N . ALA A 1 193 ? -19.661 -44.045 -9.785 1.00 42.16 193 ALA A N 1
ATOM 1523 C CA . ALA A 1 193 ? -18.796 -45.206 -9.859 1.00 42.16 193 ALA A CA 1
ATOM 1524 C C . ALA A 1 193 ? -18.864 -45.709 -11.310 1.00 42.16 193 ALA A C 1
ATOM 1526 O O . ALA A 1 193 ? -19.956 -45.775 -11.874 1.00 42.16 193 ALA A O 1
ATOM 1527 N N . ASN A 1 194 ? -17.710 -46.093 -11.854 1.00 39.97 194 ASN A N 1
ATOM 1528 C CA . ASN A 1 194 ? -17.472 -46.629 -13.198 1.00 39.97 194 ASN A CA 1
ATOM 1529 C C . ASN A 1 194 ? -17.416 -45.592 -14.325 1.00 39.97 194 ASN A C 1
ATOM 1531 O O . ASN A 1 194 ? -18.437 -45.201 -14.879 1.00 39.97 194 ASN A O 1
ATOM 1535 N N . THR A 1 195 ? -16.203 -45.294 -14.791 1.00 32.44 195 THR A N 1
ATOM 1536 C CA . THR A 1 195 ? -15.748 -45.758 -16.114 1.00 32.44 195 THR A CA 1
ATOM 1537 C C . THR A 1 195 ? -14.225 -45.645 -16.181 1.00 32.44 195 THR A C 1
ATOM 1539 O O . THR A 1 195 ? -13.653 -44.577 -15.993 1.00 32.44 195 THR A O 1
ATOM 1542 N N . PHE A 1 196 ? -13.599 -46.798 -16.397 1.00 35.88 196 PHE A N 1
ATOM 1543 C CA . PHE A 1 196 ? -12.197 -46.981 -16.745 1.00 35.88 196 PHE A CA 1
ATOM 1544 C C . PHE A 1 196 ? -11.933 -46.462 -18.164 1.00 35.88 196 PHE A C 1
ATOM 1546 O O . PHE A 1 196 ? -12.720 -46.765 -19.062 1.00 35.88 196 PHE A O 1
ATOM 1553 N N . LEU A 1 197 ? -10.819 -45.755 -18.358 1.00 41.12 197 LEU A N 1
ATOM 1554 C CA . LEU A 1 197 ? -9.664 -46.161 -19.175 1.00 41.12 197 LEU A CA 1
ATOM 1555 C C . LEU A 1 197 ? -8.497 -45.207 -18.894 1.00 41.12 197 LEU A C 1
ATOM 1557 O O . LEU A 1 197 ? -8.744 -43.984 -18.840 1.00 41.12 197 LEU A O 1
#

Secondary structure (DSSP, 8-state):
-HHHHHTT---SS--S--HHHHHHHHHHHHHHS-HHHHHHHHHHHHHTSPTT--SS-----SSSS-S-HHHHTSTTT-HHHHSS-------S-GGGGGS-HHHHHH---HHHHHHHHHHHHHHH-SS-HHHHHHHHHHHTS-SS--S--HHHHHHHHHHHHHIIIIIHHHHHHHHHHT----S--SS-SS-------

Radius of gyration: 23.96 Å; Cα contacts (8 Å, |Δi|>4): 134; chains: 1; bounding box: 48×66×66 Å

Foldseek 3Di:
DQLLVLLVQQDPDDDPDDPVVSVVSSVVSLVPDDPVSSVVSLVVQQVPDQPPDGSDDDDCPCPPNNDDPVVCLAPVNNPVVLVDDDDDDDDPQPCPVVDDPCCVVQAAAPVRLLVVLLSVLVVPDDPPSVVVSVVLCVVLDDPVDNPPRRNSSRVSSRVSCCCVPPVVVRVVSVVSNPDPDPPDDVPPPDDDDDDDD

Solvent-accessible surface area (backbone atoms only — not comparable to full-atom values): 12152 Å² total; per-residue (Å²): 109,69,59,38,50,70,68,65,37,59,69,92,70,79,63,103,63,60,74,67,56,56,52,51,51,33,49,51,49,57,68,73,49,53,69,68,58,53,51,54,39,48,52,52,48,44,70,70,33,60,71,98,50,72,67,76,69,94,61,73,70,62,68,92,34,59,55,59,64,78,60,46,39,28,87,89,61,15,56,72,65,46,75,48,94,81,89,84,87,84,66,98,61,70,34,58,83,80,53,56,71,65,40,71,73,73,19,33,54,68,69,59,48,52,51,50,52,51,47,44,37,63,68,75,42,93,65,64,50,67,62,53,49,50,53,50,51,62,70,43,48,62,80,92,60,76,77,69,45,30,56,55,45,36,48,26,48,37,51,49,48,17,38,69,73,45,50,48,58,48,51,52,50,53,48,44,45,67,59,81,74,75,98,75,75,92,76,72,93,81,83,78,84,82,82,91,131

Organism: Globodera pallida (NCBI:txid36090)

Mean predicted aligned error: 8.79 Å

pLDDT: mean 87.0, std 16.35, range [32.44, 98.12]

Nearest PDB structures (foldseek):
  5cmw-assembly1_A  TM=1.735E-01  e=4.071E+00  Saccharomyces cerevisiae S288C
  5j08-assembly1_A  TM=1.788E-01  e=7.802E+00  Saccharomyces cerevisiae S288C

Sequence (197 aa):
MRLAEELKCFNRRPSANTFMDESLQVLRCIQEHSEQNVSTAAHRVASASPTFLSAFAPIVDGQIVPNHPHVLFNAQYGALFRDIDLMAGTVLNPAHHLLANEDLVNGMSVEKRDKMLRTFVRNIFDFHRTEILQAILNKYTDWENPKDHPKSVRNGLMAALGDLLFTTPLIETLRAHSINEPISSVSDEKKSANTFL

InterPro domains:
  IPR002018 Carboxylesterase, type B [PF00135] (2-181)
  IPR029058 Alpha/Beta hydrolase fold [G3DSA:3.40.50.1820] (1-197)
  IPR029058 Alpha/Beta hydrolase fold [SSF53474] (22-180)
  IPR051093 Neuroligin and Bile salt-activated lipase [PTHR43903] (2-196)